Protein AF-A0A1G1DUZ0-F1 (afdb_monomer)

Foldseek 3Di:
DPPVVVVPPPDPDPVVVVVVVVVCVVPVPDDDDDDDPVNVCVLVVLDQDPLLLLLVQLCVLLVQDLDDPDPLSLLLSFLSVLVLVVLVSDSPFDWDQDLLGTGGPVSSVSSVSSSVCCVPPVDPSVVDHDDPVSSVLSNLVSVLQPDPDSNSSSVLSSLLSRLVCCVPVVVCVVPDLVVSVVVQVVSVDDDDSVSSVVSNVSCVVSVD

pLDDT: mean 80.6, std 21.72, range [32.84, 98.44]

Radius of gyration: 22.15 Å; Cα contacts (8 Å, |Δi|>4): 197; chains: 1; bounding box: 46×39×70 Å

Solvent-accessible surface area (backbone atoms only — not comparable to full-atom values): 12188 Å² total; per-residue (Å²): 128,82,70,66,65,64,68,58,75,78,59,92,45,77,65,58,58,53,51,52,51,51,55,54,69,75,50,79,83,63,79,97,65,92,72,55,68,68,58,54,45,56,68,69,62,70,65,74,48,74,58,47,40,52,50,54,53,49,33,56,60,44,67,47,70,83,47,66,91,44,69,41,37,44,45,29,52,41,19,48,54,50,47,42,36,75,74,68,47,82,68,86,73,66,72,44,82,50,87,76,25,54,37,35,72,67,55,51,52,44,49,51,54,50,42,75,37,51,86,80,56,73,62,67,60,75,80,58,76,79,55,70,69,56,48,52,53,34,42,55,56,31,68,71,54,84,60,86,48,57,61,56,40,16,52,51,32,34,51,44,31,35,54,51,46,37,29,74,76,64,74,40,66,90,50,54,54,64,56,52,33,51,58,40,41,78,57,76,43,92,68,52,52,70,57,49,43,54,38,53,54,51,32,48,75,72,78,85

Structure (mmCIF, N/CA/C/O backbone):
data_AF-A0A1G1DUZ0-F1
#
_entry.id   AF-A0A1G1DUZ0-F1
#
loop_
_atom_site.group_PDB
_atom_site.id
_atom_site.type_symbol
_atom_site.label_atom_id
_atom_site.label_alt_id
_atom_site.label_comp_id
_atom_site.label_asym_id
_atom_site.label_entity_id
_atom_site.label_seq_id
_atom_site.pdbx_PDB_ins_code
_atom_site.Cartn_x
_atom_site.Cartn_y
_atom_site.Cartn_z
_atom_site.occupancy
_atom_site.B_iso_or_equiv
_atom_site.auth_seq_id
_atom_site.auth_comp_id
_atom_site.auth_asym_id
_atom_site.auth_atom_id
_atom_site.pdbx_PDB_model_num
ATOM 1 N N . MET A 1 1 ? 19.292 -15.074 -50.632 1.00 38.22 1 MET A N 1
ATOM 2 C CA . MET A 1 1 ? 18.825 -13.747 -50.158 1.00 38.22 1 MET A CA 1
ATOM 3 C C . MET A 1 1 ? 17.318 -13.496 -50.331 1.00 38.22 1 MET A C 1
ATOM 5 O O . MET A 1 1 ? 16.827 -12.497 -49.828 1.00 38.22 1 MET A O 1
ATOM 9 N N . THR A 1 2 ? 16.551 -14.389 -50.963 1.00 35.66 2 THR A N 1
ATOM 10 C CA . THR A 1 2 ? 15.168 -14.106 -51.404 1.00 35.66 2 THR A CA 1
ATOM 11 C C . THR A 1 2 ? 14.066 -14.449 -50.384 1.00 35.66 2 THR A C 1
ATOM 13 O O . THR A 1 2 ? 12.920 -14.047 -50.560 1.00 35.66 2 THR A O 1
ATOM 16 N N . THR A 1 3 ? 14.393 -15.151 -49.293 1.00 40.50 3 THR A N 1
ATOM 17 C CA . THR A 1 3 ? 13.406 -15.618 -48.294 1.00 40.50 3 THR A CA 1
ATOM 18 C C . THR A 1 3 ? 13.229 -14.652 -47.113 1.00 40.50 3 THR A C 1
ATOM 20 O O . THR A 1 3 ? 12.141 -14.555 -46.552 1.00 40.50 3 THR A O 1
ATOM 23 N N . LEU A 1 4 ? 14.262 -13.870 -46.771 1.00 35.56 4 LEU A N 1
ATOM 24 C CA . LEU A 1 4 ? 14.241 -12.929 -45.638 1.00 35.56 4 LEU A CA 1
ATOM 25 C C . LEU A 1 4 ? 13.314 -11.729 -45.887 1.00 35.56 4 LEU A C 1
ATOM 27 O O . LEU A 1 4 ? 12.633 -11.269 -44.976 1.00 35.56 4 LEU A O 1
ATOM 31 N N . THR A 1 5 ? 13.203 -11.262 -47.132 1.00 37.09 5 THR A N 1
ATOM 32 C CA . THR A 1 5 ? 12.407 -10.077 -47.491 1.00 37.09 5 THR A CA 1
ATOM 33 C C . THR A 1 5 ? 10.896 -10.286 -47.348 1.00 37.09 5 THR A C 1
ATOM 35 O O . THR A 1 5 ? 10.162 -9.308 -47.220 1.00 37.09 5 THR A O 1
ATOM 38 N N . LYS A 1 6 ? 10.406 -11.537 -47.336 1.00 40.94 6 LYS A N 1
ATOM 39 C CA . LYS A 1 6 ? 8.974 -11.836 -47.136 1.00 40.94 6 LYS A CA 1
ATOM 40 C C . LYS A 1 6 ? 8.539 -11.739 -45.669 1.00 40.94 6 LYS A C 1
ATOM 42 O O . LYS A 1 6 ? 7.408 -11.337 -45.427 1.00 40.94 6 LYS A O 1
ATOM 47 N N . ILE A 1 7 ? 9.425 -12.012 -44.708 1.00 43.56 7 ILE A N 1
ATOM 48 C CA . ILE A 1 7 ? 9.111 -11.933 -43.266 1.00 43.56 7 ILE A CA 1
ATOM 49 C C . ILE A 1 7 ? 8.919 -10.469 -42.824 1.00 43.56 7 ILE A C 1
ATOM 51 O O . ILE A 1 7 ? 8.061 -10.167 -42.001 1.00 43.56 7 ILE A O 1
ATOM 55 N N . PHE A 1 8 ? 9.648 -9.530 -43.436 1.00 41.22 8 PHE A N 1
ATOM 56 C CA . PHE A 1 8 ? 9.594 -8.108 -43.073 1.00 41.22 8 PHE A CA 1
ATOM 57 C C . PHE A 1 8 ? 8.403 -7.329 -43.648 1.00 41.22 8 PHE A C 1
ATOM 59 O O . PHE A 1 8 ? 8.131 -6.223 -43.183 1.00 41.22 8 PHE A O 1
ATOM 66 N N . ARG A 1 9 ? 7.665 -7.873 -44.626 1.00 40.47 9 ARG A N 1
ATOM 67 C CA . ARG A 1 9 ? 6.547 -7.152 -45.270 1.00 40.47 9 ARG A CA 1
ATOM 68 C C . ARG A 1 9 ? 5.291 -7.020 -44.398 1.00 40.47 9 ARG A C 1
ATOM 70 O O . ARG A 1 9 ? 4.436 -6.212 -44.733 1.00 40.47 9 ARG A O 1
ATOM 77 N N . GLY A 1 10 ? 5.193 -7.755 -43.286 1.00 41.09 10 GLY A N 1
ATOM 78 C CA . GLY A 1 10 ? 4.064 -7.671 -42.346 1.00 41.09 10 GLY A CA 1
ATOM 79 C C . GLY A 1 10 ? 4.315 -6.823 -41.092 1.00 41.09 10 GLY A C 1
ATOM 80 O O . GLY A 1 10 ? 3.425 -6.693 -40.258 1.00 41.09 10 GLY A O 1
ATOM 81 N N . CYS A 1 11 ? 5.518 -6.266 -40.912 1.00 42.91 11 CYS A N 1
ATOM 82 C CA . CYS A 1 11 ? 5.893 -5.588 -39.671 1.00 42.91 11 CYS A CA 1
ATOM 83 C C . CYS A 1 11 ? 5.842 -4.058 -39.835 1.00 42.91 11 CYS A C 1
ATOM 85 O O . CYS A 1 11 ? 6.771 -3.443 -40.353 1.00 42.91 11 CYS A O 1
ATOM 87 N N . HIS A 1 12 ? 4.755 -3.428 -39.378 1.00 42.69 12 HIS A N 1
ATOM 88 C CA . HIS A 1 12 ? 4.507 -1.985 -39.545 1.00 42.69 12 HIS A CA 1
ATOM 89 C C . HIS A 1 12 ? 5.378 -1.059 -38.667 1.00 42.69 12 HIS A C 1
ATOM 91 O O . HIS A 1 12 ? 5.301 0.163 -38.789 1.00 42.69 12 HIS A O 1
ATOM 97 N N . SER A 1 13 ? 6.240 -1.602 -37.801 1.00 48.16 13 SER A N 1
ATOM 98 C CA . SER A 1 13 ? 7.113 -0.809 -36.929 1.00 48.16 13 SER A CA 1
ATOM 99 C C . SER A 1 13 ? 8.551 -0.781 -37.447 1.00 48.16 13 SER A C 1
ATOM 101 O O . SER A 1 13 ? 9.284 -1.769 -37.373 1.00 48.16 13 SER A O 1
ATOM 103 N N . LYS A 1 14 ? 9.009 0.403 -37.876 1.00 44.19 14 LYS A N 1
ATOM 104 C CA . LYS A 1 14 ? 10.414 0.668 -38.257 1.00 44.19 14 LYS A CA 1
ATOM 105 C C . LYS A 1 14 ? 11.416 0.311 -37.142 1.00 44.19 14 LYS A C 1
ATOM 107 O O . LYS A 1 14 ? 12.589 0.067 -37.420 1.00 44.19 14 LYS A O 1
ATOM 112 N N . LYS A 1 15 ? 10.960 0.252 -35.883 1.00 46.62 15 LYS A N 1
ATOM 113 C CA . LYS A 1 15 ? 11.768 -0.105 -34.707 1.00 46.62 15 LYS A CA 1
ATOM 114 C C . LYS A 1 15 ? 12.028 -1.617 -34.622 1.00 46.62 15 LYS A C 1
ATOM 116 O O . LYS A 1 15 ? 13.154 -2.015 -34.336 1.00 46.62 15 LYS A O 1
ATOM 121 N N . LEU A 1 16 ? 11.030 -2.439 -34.963 1.00 46.25 16 LEU A N 1
ATOM 122 C CA . LEU A 1 16 ? 11.144 -3.905 -35.023 1.00 46.25 16 LEU A CA 1
ATOM 123 C C . LEU A 1 16 ? 12.067 -4.353 -36.165 1.00 46.25 16 LEU A C 1
ATOM 125 O O . LEU A 1 16 ? 12.891 -5.242 -35.975 1.00 46.25 16 LEU A O 1
ATOM 129 N N . ALA A 1 17 ? 12.020 -3.668 -37.313 1.00 48.88 17 ALA A N 1
ATOM 130 C CA . ALA A 1 17 ? 12.930 -3.942 -38.426 1.00 48.88 17 ALA A CA 1
ATOM 131 C C . ALA A 1 17 ? 14.408 -3.677 -38.069 1.00 48.88 17 ALA A C 1
ATOM 133 O O . ALA A 1 17 ? 15.293 -4.437 -38.461 1.00 48.88 17 ALA A O 1
ATOM 134 N N . LYS A 1 18 ? 14.676 -2.622 -37.286 1.00 49.34 18 LYS A N 1
ATOM 135 C CA . LYS A 1 18 ? 16.029 -2.264 -36.831 1.00 49.34 18 LYS A CA 1
ATOM 136 C C . LYS A 1 18 ? 16.564 -3.245 -35.778 1.00 49.34 18 LYS A C 1
ATOM 138 O O . LYS A 1 18 ? 17.725 -3.627 -35.857 1.00 49.34 18 LYS A O 1
ATOM 143 N N . LEU A 1 19 ? 15.719 -3.688 -34.843 1.00 45.75 19 LEU A N 1
ATOM 144 C CA . LEU A 1 19 ? 16.070 -4.677 -33.813 1.00 45.75 19 LEU A CA 1
ATOM 145 C C . LEU A 1 19 ? 16.296 -6.077 -34.390 1.00 45.75 19 LEU A C 1
ATOM 147 O O . LEU A 1 19 ? 17.262 -6.733 -34.015 1.00 45.75 19 LEU A O 1
ATOM 151 N N . ALA A 1 20 ? 15.469 -6.505 -35.346 1.00 50.97 20 ALA A N 1
ATOM 152 C CA . ALA A 1 20 ? 15.657 -7.777 -36.037 1.00 50.97 20 ALA A CA 1
ATOM 153 C C . ALA A 1 20 ? 16.966 -7.802 -36.840 1.00 50.97 20 ALA A C 1
ATOM 155 O O . ALA A 1 20 ? 17.654 -8.816 -36.845 1.00 50.97 20 ALA A O 1
ATOM 156 N N . LYS A 1 21 ? 17.345 -6.677 -37.466 1.00 51.72 21 LYS A N 1
ATOM 157 C CA . LYS A 1 21 ? 18.627 -6.546 -38.173 1.00 51.72 21 LYS A CA 1
ATOM 158 C C . LYS A 1 21 ? 19.819 -6.642 -37.214 1.00 51.72 21 LYS A C 1
ATOM 160 O O . LYS A 1 21 ? 20.747 -7.384 -37.491 1.00 51.72 21 LYS A O 1
ATOM 165 N N . ILE A 1 22 ? 19.741 -5.980 -36.055 1.00 52.34 22 ILE A N 1
ATOM 166 C CA . ILE A 1 22 ? 20.773 -6.068 -35.010 1.00 52.34 22 ILE A CA 1
ATOM 167 C C . ILE A 1 22 ? 20.885 -7.506 -34.478 1.00 52.34 22 ILE A C 1
ATOM 169 O O . ILE A 1 22 ? 21.982 -8.035 -34.429 1.00 52.34 22 ILE A O 1
ATOM 173 N N . LEU A 1 23 ? 19.773 -8.175 -34.157 1.00 46.84 23 LEU A N 1
ATOM 174 C CA . LEU A 1 23 ? 19.769 -9.568 -33.677 1.00 46.84 23 LEU A CA 1
ATOM 175 C C . LEU A 1 23 ? 20.325 -10.570 -34.705 1.00 46.84 23 LEU A C 1
ATOM 177 O O . LEU A 1 23 ? 21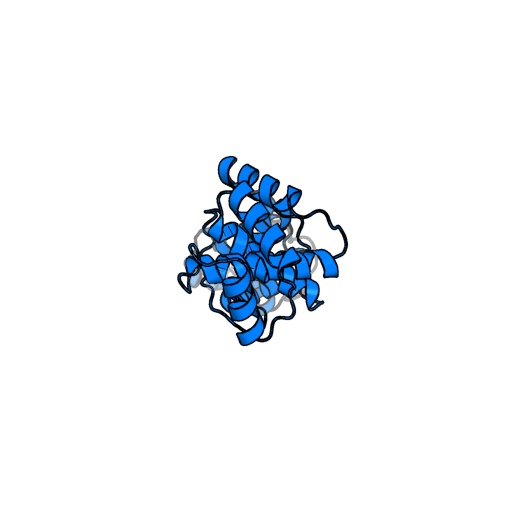.010 -11.515 -34.319 1.00 46.84 23 LEU A O 1
ATOM 181 N N . LEU A 1 24 ? 20.059 -10.357 -35.997 1.00 54.19 24 LEU A N 1
ATOM 182 C CA . LEU A 1 24 ? 20.635 -11.150 -37.090 1.00 54.19 24 LEU A CA 1
ATOM 183 C C . LEU A 1 24 ? 22.144 -10.913 -37.246 1.00 54.19 24 LEU A C 1
ATOM 185 O O . LEU A 1 24 ? 22.876 -11.872 -37.489 1.00 54.19 24 LEU A O 1
ATOM 189 N N . ASP A 1 25 ? 22.608 -9.676 -37.056 1.00 47.09 25 ASP A N 1
ATOM 190 C CA . ASP A 1 25 ? 24.025 -9.315 -37.173 1.00 47.09 25 ASP A CA 1
ATOM 191 C C . ASP A 1 25 ? 24.857 -9.811 -35.968 1.00 47.09 25 ASP A C 1
ATOM 193 O O . ASP A 1 25 ? 26.009 -10.209 -36.146 1.00 47.09 25 ASP A O 1
ATOM 197 N N . THR A 1 26 ? 24.291 -9.882 -34.751 1.00 47.22 26 THR A N 1
ATOM 198 C CA . THR A 1 26 ? 25.020 -10.364 -33.555 1.00 47.22 26 THR A CA 1
ATOM 199 C C . THR A 1 26 ? 25.083 -11.894 -33.432 1.00 47.22 26 THR A C 1
ATOM 201 O O . THR A 1 26 ? 25.981 -12.409 -32.766 1.00 47.22 26 THR A O 1
ATOM 204 N N . HIS A 1 27 ? 24.165 -12.643 -34.059 1.00 43.06 27 HIS A N 1
ATOM 205 C CA . HIS A 1 27 ? 24.065 -14.107 -33.906 1.00 43.06 27 HIS A CA 1
ATOM 206 C C . HIS A 1 27 ? 24.567 -14.936 -35.100 1.00 43.06 27 HIS A C 1
ATOM 208 O O . HIS A 1 27 ? 24.472 -16.163 -35.070 1.00 43.06 27 HIS A O 1
ATOM 214 N N . PHE A 1 28 ? 25.191 -14.330 -36.11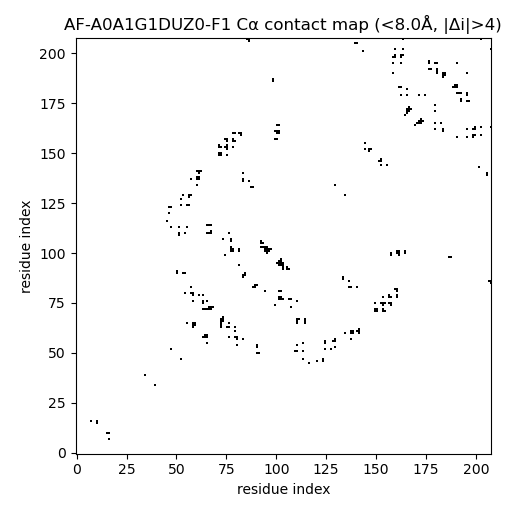5 1.00 40.50 28 PHE A N 1
ATOM 215 C CA . PHE A 1 28 ? 25.671 -15.047 -37.309 1.00 40.50 28 PHE A CA 1
ATOM 216 C C . PHE A 1 28 ? 26.904 -15.962 -37.088 1.00 40.50 28 PHE A C 1
ATOM 218 O O . PHE A 1 28 ? 27.612 -16.299 -38.035 1.00 40.50 28 PHE A O 1
ATOM 225 N N . LYS A 1 29 ? 27.195 -16.401 -35.854 1.00 40.25 29 LYS A N 1
ATOM 226 C CA . LYS A 1 29 ? 28.298 -17.343 -35.575 1.00 40.25 29 LYS A CA 1
ATOM 227 C C . LYS A 1 29 ? 27.942 -18.597 -34.779 1.00 40.25 29 LYS A C 1
ATOM 229 O O . LYS A 1 29 ? 28.848 -19.359 -34.458 1.00 40.25 29 LYS A O 1
ATOM 234 N N . LEU A 1 30 ? 26.665 -18.877 -34.521 1.00 33.16 30 LEU A N 1
ATOM 235 C CA . LEU A 1 30 ? 26.254 -20.166 -33.956 1.00 33.16 30 LEU A CA 1
ATOM 236 C C . LEU A 1 30 ? 25.216 -20.832 -34.864 1.00 33.16 30 LEU A C 1
ATOM 238 O O . LEU A 1 30 ? 24.196 -20.249 -35.208 1.00 33.16 30 LEU A O 1
ATOM 242 N N . SER A 1 31 ? 25.584 -22.037 -35.294 1.00 32.84 31 SER A N 1
ATOM 243 C CA . SER A 1 31 ? 24.876 -23.025 -36.113 1.00 32.84 31 SER A CA 1
ATOM 244 C C . SER A 1 31 ? 23.362 -22.848 -36.280 1.00 32.84 31 SER A C 1
ATOM 246 O O . SER A 1 31 ? 22.623 -22.753 -35.304 1.00 32.84 31 SER A O 1
ATOM 248 N N . LEU A 1 32 ? 22.929 -22.949 -37.542 1.00 34.16 32 LEU A N 1
ATOM 249 C CA . LEU A 1 32 ? 21.559 -23.141 -38.030 1.00 34.16 32 LEU A CA 1
ATOM 250 C C . LEU A 1 32 ? 20.739 -24.126 -37.171 1.00 34.16 32 LEU A C 1
ATOM 252 O O . LEU A 1 32 ? 20.660 -25.314 -37.473 1.00 34.16 32 LEU A O 1
ATOM 256 N N . GLN A 1 33 ? 20.063 -23.627 -36.143 1.00 37.31 33 GLN A N 1
ATOM 257 C CA . GLN A 1 33 ? 18.881 -24.273 -35.586 1.00 37.31 33 GLN A CA 1
ATOM 258 C C . GLN A 1 33 ? 17.706 -23.316 -35.753 1.00 37.31 33 GLN A C 1
ATOM 260 O O . GLN A 1 33 ? 17.746 -22.158 -35.343 1.00 37.31 33 GLN A O 1
ATOM 265 N N . TYR A 1 34 ? 16.677 -23.798 -36.443 1.00 42.69 34 TYR A N 1
ATOM 266 C CA . TYR A 1 34 ? 15.421 -23.095 -36.657 1.00 42.69 34 TYR A CA 1
ATOM 267 C C . TYR A 1 34 ? 14.791 -22.756 -35.300 1.00 42.69 34 TYR A C 1
ATOM 269 O O . TYR A 1 34 ? 14.322 -23.643 -34.590 1.00 42.69 34 TYR A O 1
ATOM 277 N N . VAL A 1 35 ? 14.788 -21.473 -34.935 1.00 44.66 35 VAL A N 1
ATOM 278 C CA . VAL A 1 35 ? 14.060 -20.983 -33.760 1.00 44.66 35 VAL A CA 1
ATOM 279 C C . VAL A 1 35 ? 12.622 -20.679 -34.202 1.00 44.66 35 VAL A C 1
ATOM 281 O O . VAL A 1 35 ? 12.437 -19.868 -35.116 1.00 44.66 35 VAL A O 1
ATOM 284 N N . PRO A 1 36 ? 11.590 -21.312 -33.612 1.00 41.38 36 PRO A N 1
ATOM 285 C CA . PRO A 1 36 ? 10.204 -21.110 -34.024 1.00 41.38 36 PRO A CA 1
ATOM 286 C C . PRO A 1 36 ? 9.792 -19.634 -33.957 1.00 41.38 36 PRO A C 1
ATOM 288 O O . PRO A 1 36 ? 10.094 -18.933 -32.992 1.00 41.38 36 PRO A O 1
ATOM 291 N N . SER A 1 37 ? 9.024 -19.168 -34.948 1.00 44.28 37 SER A N 1
ATOM 292 C CA . SER A 1 37 ? 8.546 -17.775 -35.023 1.00 44.28 37 SER A CA 1
ATOM 293 C C . SER A 1 37 ? 7.801 -17.313 -33.764 1.00 44.28 37 SER A C 1
ATOM 295 O O . SER A 1 37 ? 7.910 -16.142 -33.416 1.00 44.28 37 SER A O 1
ATOM 297 N N . LYS A 1 38 ? 7.100 -18.207 -33.051 1.00 44.66 38 LYS A N 1
ATOM 298 C CA . LYS A 1 38 ? 6.446 -17.893 -31.767 1.00 44.66 38 LYS A CA 1
ATOM 299 C C . LYS A 1 38 ? 7.438 -17.567 -30.648 1.00 44.66 38 LYS A C 1
ATOM 301 O O . LYS A 1 38 ? 7.128 -16.732 -29.815 1.00 44.66 38 LYS A O 1
ATOM 306 N N . THR A 1 39 ? 8.614 -18.188 -30.643 1.00 43.38 39 THR A N 1
ATOM 307 C CA . THR A 1 39 ? 9.668 -17.953 -29.645 1.00 43.38 39 THR A CA 1
ATOM 308 C C . THR A 1 39 ? 10.377 -16.624 -29.901 1.00 43.38 39 THR A C 1
ATOM 310 O O . THR A 1 39 ? 10.674 -15.892 -28.967 1.00 43.38 39 THR A O 1
ATOM 313 N N . ILE A 1 40 ? 10.588 -16.264 -31.171 1.00 43.19 40 ILE A N 1
ATOM 314 C CA . ILE A 1 40 ? 11.124 -14.945 -31.545 1.00 43.19 40 ILE A CA 1
ATOM 315 C C . ILE A 1 40 ? 10.081 -13.849 -31.286 1.00 43.19 40 ILE A C 1
ATOM 317 O O . ILE A 1 40 ? 10.432 -12.795 -30.769 1.00 43.19 40 ILE A O 1
ATOM 321 N N . LEU A 1 41 ? 8.800 -14.098 -31.584 1.00 41.22 41 LEU A N 1
ATOM 322 C CA . LEU A 1 41 ? 7.712 -13.174 -31.254 1.00 41.22 41 LEU A CA 1
ATOM 323 C C . LEU A 1 41 ? 7.567 -13.000 -29.741 1.00 41.22 41 LEU A C 1
ATOM 325 O O . LEU A 1 41 ? 7.558 -11.862 -29.303 1.00 41.22 41 LEU A O 1
ATOM 329 N N . SER A 1 42 ? 7.598 -14.066 -28.931 1.00 44.62 42 SER A N 1
ATOM 330 C CA . SER A 1 42 ? 7.546 -13.932 -27.466 1.00 44.62 42 SER A CA 1
ATOM 331 C C . SER A 1 42 ? 8.764 -13.197 -26.898 1.00 44.62 42 SER A C 1
ATOM 333 O O . SER A 1 42 ? 8.638 -12.466 -25.920 1.00 44.62 42 SER A O 1
ATOM 335 N N . PHE A 1 43 ? 9.936 -13.358 -27.520 1.00 44.59 43 PHE A N 1
ATOM 336 C CA . PHE A 1 43 ? 11.158 -12.636 -27.159 1.00 44.59 43 PHE A CA 1
ATOM 337 C C . PHE A 1 43 ? 11.123 -11.160 -27.599 1.00 44.59 43 PHE A C 1
ATOM 339 O O . PHE A 1 43 ? 11.670 -10.296 -26.919 1.00 44.59 43 PHE A O 1
ATOM 346 N N . CYS A 1 44 ? 10.448 -10.844 -28.709 1.00 41.91 44 CYS A N 1
ATOM 347 C CA . CYS A 1 44 ? 10.236 -9.474 -29.186 1.00 41.91 44 CYS A CA 1
ATOM 348 C C . CYS A 1 44 ? 9.015 -8.771 -28.552 1.00 41.91 44 CYS A C 1
ATOM 350 O O . CYS A 1 44 ? 8.952 -7.543 -28.596 1.00 41.91 44 CYS A O 1
ATOM 352 N N . GLU A 1 45 ? 8.059 -9.510 -27.979 1.00 48.16 45 GLU A N 1
ATOM 353 C CA . GLU A 1 45 ? 6.798 -8.991 -27.421 1.00 48.16 45 GLU A CA 1
ATOM 354 C C . GLU A 1 45 ? 6.876 -8.617 -25.938 1.00 48.16 45 GLU A C 1
ATOM 356 O O . GLU A 1 45 ? 6.033 -7.860 -25.464 1.00 48.16 45 GLU A O 1
ATOM 361 N N . LYS A 1 46 ? 7.887 -9.071 -25.193 1.00 59.97 46 LYS A N 1
ATOM 362 C CA . LYS A 1 46 ? 7.969 -8.837 -23.740 1.00 59.97 46 LYS A CA 1
ATOM 363 C C . LYS A 1 46 ? 8.674 -7.526 -23.360 1.00 59.97 46 LYS A C 1
ATOM 365 O O . LYS A 1 46 ? 9.352 -7.439 -22.344 1.00 59.97 46 LYS A O 1
ATOM 370 N N . ILE A 1 47 ? 8.523 -6.486 -24.175 1.00 65.44 47 ILE A N 1
ATOM 371 C CA . ILE A 1 47 ? 8.952 -5.131 -23.802 1.00 65.44 47 ILE A CA 1
ATOM 372 C C . ILE A 1 47 ? 7.956 -4.609 -22.768 1.00 65.44 47 ILE A C 1
ATOM 374 O O . ILE A 1 47 ? 6.757 -4.531 -23.046 1.00 65.44 47 ILE A O 1
ATOM 378 N N . MET A 1 48 ? 8.443 -4.247 -21.580 1.00 74.44 48 MET A N 1
ATOM 379 C CA . MET A 1 48 ? 7.577 -3.711 -20.531 1.00 74.44 48 MET A CA 1
ATOM 380 C C . MET A 1 48 ? 6.920 -2.423 -21.028 1.00 74.44 48 MET A C 1
A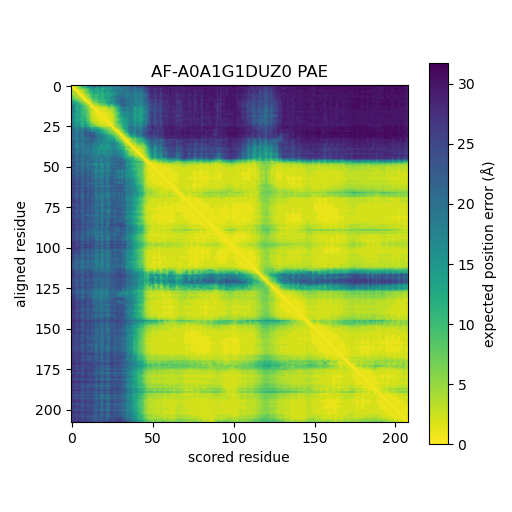TOM 382 O O . MET A 1 48 ? 7.586 -1.502 -21.512 1.00 74.44 48 MET A O 1
ATOM 386 N N . ASN A 1 49 ? 5.601 -2.322 -20.885 1.00 84.94 49 ASN A N 1
ATOM 387 C CA . ASN A 1 49 ? 4.921 -1.075 -21.213 1.00 84.94 49 ASN A CA 1
ATOM 388 C C . ASN A 1 49 ? 5.284 0.025 -20.183 1.00 84.94 49 ASN A C 1
ATOM 390 O O . ASN A 1 49 ? 5.804 -0.248 -19.100 1.00 84.94 49 ASN A O 1
ATOM 394 N N . LYS A 1 50 ? 4.999 1.298 -20.491 1.00 85.31 50 LYS A N 1
ATOM 395 C CA . LYS A 1 50 ? 5.355 2.425 -19.600 1.00 85.31 50 LYS A CA 1
ATOM 396 C C . LYS A 1 50 ? 4.761 2.298 -18.191 1.00 85.31 50 LYS A C 1
ATOM 398 O O . LYS A 1 50 ? 5.417 2.679 -17.225 1.00 85.31 50 LYS A O 1
ATOM 403 N N . GLN A 1 51 ? 3.547 1.763 -18.070 1.00 90.31 51 GLN A N 1
ATOM 404 C CA . GLN A 1 51 ? 2.874 1.557 -16.787 1.00 90.31 51 GLN A CA 1
ATOM 405 C C . GLN A 1 51 ? 3.567 0.460 -15.962 1.00 90.31 51 GLN A C 1
ATOM 407 O O . GLN A 1 51 ? 3.761 0.621 -14.757 1.00 90.31 51 GLN A O 1
ATOM 412 N N . GLN A 1 52 ? 4.029 -0.605 -16.615 1.00 89.94 52 GLN A N 1
ATOM 413 C CA . GLN A 1 52 ? 4.818 -1.679 -16.009 1.00 89.94 52 GLN A CA 1
ATOM 414 C C . GLN A 1 52 ? 6.216 -1.202 -15.585 1.00 89.94 52 GLN A C 1
ATOM 416 O O . GLN A 1 52 ? 6.681 -1.552 -14.499 1.00 89.94 52 GLN A O 1
ATOM 421 N N . ILE A 1 53 ? 6.870 -0.349 -16.382 1.00 88.94 53 ILE A N 1
ATOM 422 C CA . ILE A 1 53 ? 8.137 0.305 -16.004 1.00 88.94 53 ILE A CA 1
ATOM 423 C C . ILE A 1 53 ? 7.935 1.191 -14.771 1.00 88.94 53 ILE A C 1
ATOM 425 O O . ILE A 1 53 ? 8.687 1.084 -13.802 1.00 88.94 53 ILE A O 1
ATOM 429 N N . ALA A 1 54 ? 6.892 2.023 -14.762 1.00 91.94 54 ALA A N 1
ATOM 430 C CA . ALA A 1 54 ? 6.582 2.880 -13.622 1.00 91.94 54 ALA A CA 1
ATOM 431 C C . ALA A 1 54 ? 6.247 2.067 -12.358 1.00 91.94 54 ALA A C 1
ATOM 433 O O . ALA A 1 54 ? 6.717 2.402 -11.268 1.00 91.94 54 ALA A O 1
ATOM 434 N N . LEU A 1 55 ? 5.508 0.958 -12.500 1.00 94.38 55 LEU A N 1
ATOM 435 C CA . LEU A 1 55 ? 5.281 -0.010 -11.425 1.00 94.38 55 LEU A CA 1
ATOM 436 C C . LEU A 1 55 ? 6.610 -0.547 -10.878 1.00 94.38 55 LEU A C 1
ATOM 438 O O . LEU A 1 55 ? 6.834 -0.500 -9.668 1.00 94.38 55 LEU A O 1
ATOM 442 N N . TYR A 1 56 ? 7.499 -1.018 -11.754 1.00 92.06 56 TYR A N 1
ATOM 443 C CA . TYR A 1 56 ? 8.801 -1.558 -11.364 1.00 92.06 56 TYR A CA 1
ATOM 444 C C . TYR A 1 56 ? 9.624 -0.546 -10.556 1.00 92.06 56 TYR A C 1
ATOM 446 O O . TYR A 1 56 ? 10.096 -0.871 -9.463 1.00 92.06 56 TYR A O 1
ATOM 454 N N . LEU A 1 57 ? 9.759 0.680 -11.071 1.00 91.81 57 LEU A N 1
ATOM 455 C CA . LEU A 1 57 ? 10.527 1.746 -10.424 1.00 91.81 57 LEU A CA 1
ATOM 456 C C . LEU A 1 57 ? 9.909 2.158 -9.085 1.00 91.81 57 LEU A C 1
ATOM 458 O O . LEU A 1 57 ? 10.627 2.370 -8.111 1.00 91.81 57 LEU A O 1
ATOM 462 N N . THR A 1 58 ? 8.577 2.207 -9.006 1.00 95.31 58 THR A N 1
ATOM 463 C CA . THR A 1 58 ? 7.873 2.549 -7.764 1.00 95.31 58 THR A CA 1
ATOM 464 C C . THR A 1 58 ? 8.086 1.483 -6.691 1.00 95.31 58 THR A C 1
ATOM 466 O O . THR A 1 58 ? 8.375 1.815 -5.542 1.00 95.31 58 THR A O 1
ATOM 469 N N . LEU A 1 59 ? 7.989 0.197 -7.045 1.00 94.00 59 LEU A N 1
ATOM 470 C CA . LEU A 1 59 ? 8.256 -0.898 -6.106 1.00 94.00 59 LEU A CA 1
ATOM 471 C C . LEU A 1 59 ? 9.703 -0.871 -5.604 1.00 94.00 59 LEU A C 1
ATOM 473 O O . LEU A 1 59 ? 9.943 -1.111 -4.420 1.00 94.00 59 LEU A O 1
ATOM 477 N N . ASP A 1 60 ? 10.652 -0.554 -6.487 1.00 91.56 60 ASP A N 1
ATOM 478 C CA . ASP A 1 60 ? 12.065 -0.412 -6.135 1.00 91.56 60 ASP A CA 1
ATOM 479 C C . ASP A 1 60 ? 12.303 0.742 -5.151 1.00 91.56 60 ASP A C 1
ATOM 481 O O . ASP A 1 60 ? 12.860 0.534 -4.069 1.00 91.56 60 ASP A O 1
ATOM 485 N N . ALA A 1 61 ? 11.771 1.925 -5.462 1.00 93.38 61 ALA A N 1
ATOM 486 C CA . ALA A 1 61 ? 11.863 3.103 -4.605 1.00 93.38 61 ALA A CA 1
ATOM 487 C C . ALA A 1 61 ? 11.203 2.886 -3.231 1.00 93.38 61 ALA A C 1
ATOM 489 O O . ALA A 1 61 ? 11.752 3.319 -2.219 1.00 93.38 61 ALA A O 1
ATOM 490 N N . LEU A 1 62 ? 10.088 2.147 -3.166 1.00 93.62 62 LEU A N 1
ATOM 491 C CA . LEU A 1 62 ? 9.435 1.755 -1.908 1.00 93.62 62 LEU A CA 1
ATOM 492 C C . LEU A 1 62 ? 10.179 0.656 -1.137 1.00 93.62 62 LEU A C 1
ATOM 494 O O . LEU A 1 62 ? 9.871 0.413 0.028 1.00 93.62 62 LEU A O 1
ATOM 498 N N . GLY A 1 63 ? 11.150 -0.022 -1.754 1.00 91.62 63 GLY A N 1
ATOM 499 C CA . GLY A 1 63 ? 11.801 -1.195 -1.167 1.00 91.62 63 GLY A CA 1
ATOM 500 C C . GLY A 1 63 ? 10.866 -2.402 -1.019 1.00 91.62 63 GLY A C 1
ATOM 501 O O . GLY A 1 63 ? 11.134 -3.293 -0.212 1.00 91.62 63 GLY A O 1
ATOM 502 N N . ILE A 1 64 ? 9.767 -2.447 -1.777 1.00 92.06 64 ILE A N 1
ATOM 503 C CA . ILE A 1 64 ? 8.849 -3.587 -1.788 1.00 92.06 64 ILE A CA 1
ATOM 504 C C . ILE A 1 64 ? 9.436 -4.667 -2.691 1.00 92.06 64 ILE A C 1
ATOM 506 O O . ILE A 1 64 ? 9.856 -4.415 -3.823 1.00 92.06 64 ILE A O 1
ATOM 510 N N . ARG A 1 65 ? 9.454 -5.907 -2.196 1.00 89.00 65 ARG A N 1
ATOM 511 C CA . ARG A 1 65 ? 9.981 -7.031 -2.968 1.00 89.00 65 ARG A CA 1
ATOM 512 C C . ARG A 1 65 ? 9.133 -7.245 -4.222 1.00 89.00 65 ARG A C 1
ATOM 514 O O . ARG A 1 65 ? 7.934 -7.501 -4.132 1.00 89.00 65 ARG A O 1
ATOM 521 N N . LYS A 1 66 ? 9.781 -7.214 -5.386 1.00 88.69 66 LYS A N 1
ATOM 522 C CA . LYS A 1 66 ? 9.186 -7.501 -6.698 1.00 88.69 66 LYS A CA 1
ATOM 523 C C . LYS A 1 66 ? 9.004 -9.011 -6.878 1.00 88.69 66 LYS A C 1
ATOM 525 O O . LYS A 1 66 ? 9.706 -9.646 -7.651 1.00 88.69 66 LYS A O 1
ATOM 530 N N . GLN A 1 67 ? 8.116 -9.606 -6.086 1.00 86.88 67 GLN A N 1
ATOM 531 C CA . GLN A 1 67 ? 7.779 -11.026 -6.169 1.00 86.88 67 GLN A CA 1
ATOM 532 C C . GLN A 1 67 ? 6.317 -11.260 -5.785 1.00 86.88 67 GLN A C 1
ATOM 534 O O . GLN A 1 67 ? 5.820 -10.704 -4.812 1.00 86.88 67 GLN A O 1
ATOM 539 N N . VAL A 1 68 ? 5.642 -12.162 -6.492 1.00 90.44 68 VAL A N 1
ATOM 540 C CA . VAL A 1 68 ? 4.211 -12.466 -6.283 1.00 90.44 68 VAL A CA 1
ATOM 541 C C . VAL A 1 68 ? 3.958 -13.840 -5.648 1.00 90.44 68 VAL A C 1
ATOM 543 O O . VAL A 1 68 ? 2.817 -14.192 -5.348 1.00 90.44 68 VAL A O 1
ATOM 546 N N . LYS A 1 69 ? 5.027 -14.600 -5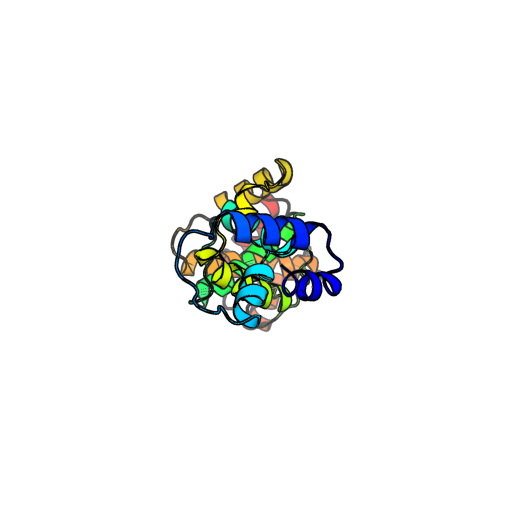.358 1.00 88.94 69 LYS A N 1
ATOM 547 C CA . LYS A 1 69 ? 4.958 -15.981 -4.837 1.00 88.94 69 LYS A CA 1
ATOM 548 C C . LYS A 1 69 ? 4.183 -16.109 -3.519 1.00 88.94 69 LYS A C 1
ATOM 550 O O . LYS A 1 69 ? 3.450 -17.071 -3.328 1.00 88.94 69 LYS A O 1
ATOM 555 N N . THR A 1 70 ? 4.315 -15.143 -2.609 1.00 93.12 70 THR A N 1
ATOM 556 C CA . THR A 1 70 ? 3.685 -15.210 -1.280 1.00 93.12 70 THR A CA 1
ATOM 557 C C . THR A 1 70 ? 2.551 -14.199 -1.149 1.00 93.12 70 THR A C 1
ATOM 559 O O . THR A 1 70 ? 2.596 -13.109 -1.722 1.00 93.12 70 THR A O 1
ATOM 562 N N . PHE A 1 71 ? 1.539 -14.548 -0.352 1.00 95.19 71 PHE A N 1
ATOM 563 C CA . PHE A 1 71 ? 0.414 -13.656 -0.075 1.00 95.19 71 PHE A CA 1
ATOM 564 C C . PHE A 1 71 ? 0.845 -12.298 0.521 1.00 95.19 71 PHE A C 1
ATOM 566 O O . PHE A 1 71 ? 0.410 -11.282 -0.021 1.00 95.19 71 PHE A O 1
ATOM 573 N N . PRO A 1 72 ? 1.745 -12.224 1.530 1.00 96.06 72 PRO A N 1
ATOM 574 C CA . PRO A 1 72 ? 2.217 -10.940 2.053 1.00 96.06 72 PRO A CA 1
ATOM 575 C C . PRO A 1 72 ? 2.854 -10.040 0.992 1.00 96.06 72 PRO A C 1
ATOM 577 O O . PRO A 1 72 ? 2.620 -8.838 1.001 1.00 96.06 72 PRO A O 1
ATOM 580 N N . ASN A 1 73 ? 3.602 -10.599 0.03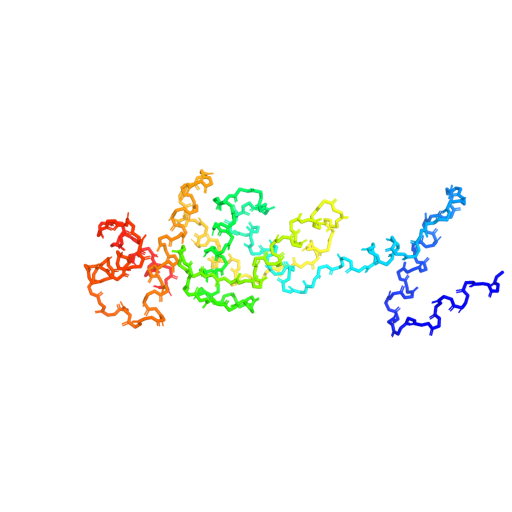6 1.00 94.44 73 ASN A N 1
ATOM 581 C CA . ASN A 1 73 ? 4.228 -9.780 -1.001 1.00 94.44 73 ASN A CA 1
ATOM 582 C C . ASN A 1 73 ? 3.197 -9.225 -1.990 1.00 94.44 73 ASN A C 1
ATOM 584 O O . ASN A 1 73 ? 3.241 -8.040 -2.316 1.00 94.44 73 ASN A O 1
ATOM 588 N N . ARG A 1 74 ? 2.213 -10.039 -2.401 1.00 96.19 74 ARG A N 1
ATOM 589 C CA . ARG A 1 74 ? 1.092 -9.558 -3.230 1.00 96.19 74 ARG A CA 1
ATOM 590 C C . ARG A 1 74 ? 0.293 -8.472 -2.515 1.00 96.19 74 ARG A C 1
ATOM 592 O O . ARG A 1 74 ? -0.089 -7.481 -3.134 1.00 96.19 74 ARG A O 1
ATOM 599 N N . LEU A 1 75 ? 0.068 -8.644 -1.212 1.00 97.38 75 LEU A N 1
ATOM 600 C CA . LEU A 1 75 ? -0.611 -7.656 -0.384 1.00 97.38 75 LEU A CA 1
ATOM 601 C C . LEU A 1 75 ? 0.203 -6.357 -0.299 1.00 97.38 75 LEU A C 1
ATOM 603 O O . LEU A 1 75 ? -0.342 -5.291 -0.569 1.00 97.38 75 LEU A O 1
ATOM 607 N N . ALA A 1 76 ? 1.507 -6.436 -0.022 1.00 97.25 76 ALA A N 1
ATOM 608 C CA . ALA A 1 76 ? 2.391 -5.273 0.019 1.00 97.25 76 ALA A CA 1
ATOM 609 C C . ALA A 1 76 ? 2.412 -4.508 -1.315 1.00 97.25 76 ALA A C 1
ATOM 611 O O . ALA A 1 76 ? 2.285 -3.287 -1.299 1.00 97.25 76 ALA A O 1
ATOM 612 N N . ILE A 1 77 ? 2.479 -5.200 -2.461 1.00 97.31 77 ILE A N 1
ATOM 613 C CA . ILE A 1 77 ? 2.387 -4.569 -3.790 1.00 97.31 77 ILE A CA 1
ATOM 614 C C . ILE A 1 77 ? 1.068 -3.796 -3.930 1.00 97.31 77 ILE A C 1
ATOM 616 O O . ILE A 1 77 ? 1.079 -2.609 -4.244 1.00 97.31 77 ILE A O 1
ATOM 620 N N . GLN A 1 78 ? -0.068 -4.438 -3.643 1.00 98.25 78 GLN A N 1
ATOM 621 C CA . GLN A 1 78 ? -1.389 -3.813 -3.783 1.00 98.25 78 GLN A CA 1
ATOM 622 C C . GLN A 1 78 ? -1.531 -2.549 -2.928 1.00 98.25 78 GLN A C 1
ATOM 624 O O . GLN A 1 78 ? -1.999 -1.516 -3.404 1.00 98.25 78 GLN A O 1
ATOM 629 N N . LYS A 1 79 ? -1.109 -2.620 -1.664 1.00 98.06 79 LYS A N 1
ATOM 630 C CA . LYS A 1 79 ? -1.269 -1.517 -0.710 1.00 98.06 79 LYS A CA 1
ATOM 631 C C . LYS A 1 79 ? -0.221 -0.423 -0.888 1.00 98.06 79 LYS A C 1
ATOM 633 O O . LYS A 1 79 ? -0.558 0.752 -0.784 1.00 98.06 79 LYS A O 1
ATOM 638 N N . GLY A 1 80 ? 1.017 -0.794 -1.202 1.00 97.75 80 GLY A N 1
ATOM 639 C CA . GLY A 1 80 ? 2.100 0.149 -1.466 1.00 97.75 80 GLY A CA 1
ATOM 640 C C . GLY A 1 80 ? 1.830 1.000 -2.702 1.00 97.75 80 GLY A C 1
ATOM 641 O O . GLY A 1 80 ? 1.955 2.219 -2.637 1.00 97.75 80 GLY A O 1
ATOM 642 N N . ILE A 1 81 ? 1.377 0.384 -3.797 1.00 98.12 81 ILE A N 1
ATOM 643 C CA . ILE A 1 81 ? 1.035 1.116 -5.025 1.00 98.12 81 ILE A CA 1
ATOM 644 C C . ILE A 1 81 ? -0.205 1.987 -4.835 1.00 98.12 81 ILE A C 1
ATOM 646 O O . ILE A 1 81 ? -0.219 3.121 -5.305 1.00 98.12 81 ILE A O 1
ATOM 650 N N . TYR A 1 82 ? -1.213 1.512 -4.098 1.00 98.44 82 TYR A N 1
ATOM 651 C CA . TYR A 1 82 ? -2.348 2.356 -3.720 1.00 98.44 82 TYR A CA 1
ATOM 652 C C . TYR A 1 82 ? -1.891 3.621 -2.979 1.00 98.44 82 TYR A C 1
ATOM 654 O O . TYR A 1 82 ? -2.227 4.727 -3.393 1.00 98.44 82 TYR A O 1
ATOM 662 N N . LEU A 1 83 ? -1.083 3.467 -1.923 1.00 98.12 83 LEU A N 1
ATOM 663 C CA . LEU A 1 83 ? -0.581 4.598 -1.141 1.00 98.12 83 LEU A CA 1
ATOM 664 C C . LEU A 1 83 ? 0.310 5.526 -1.971 1.00 98.12 83 LEU A C 1
ATOM 666 O O . LEU A 1 83 ? 0.204 6.736 -1.819 1.00 98.12 83 LEU A O 1
ATOM 670 N N . ALA A 1 84 ? 1.131 4.992 -2.879 1.00 97.62 84 ALA A N 1
ATOM 671 C CA . ALA A 1 84 ? 1.914 5.805 -3.808 1.00 97.62 84 ALA A CA 1
ATOM 672 C C . ALA A 1 84 ? 1.017 6.688 -4.696 1.00 97.62 84 ALA A C 1
ATOM 674 O O . ALA A 1 84 ? 1.291 7.881 -4.840 1.00 97.62 84 ALA A O 1
ATOM 675 N N . GLN A 1 85 ? -0.083 6.144 -5.235 1.00 97.56 85 GLN A N 1
ATOM 676 C CA . GLN A 1 85 ? -1.031 6.940 -6.021 1.00 97.56 85 GLN A CA 1
ATOM 677 C C . GLN A 1 85 ? -1.773 7.977 -5.181 1.00 97.56 85 GLN A C 1
ATOM 679 O O . GLN A 1 85 ? -1.931 9.110 -5.630 1.00 97.56 85 GLN A O 1
ATOM 684 N N . GLU A 1 86 ? -2.183 7.624 -3.962 1.00 96.50 86 GLU A N 1
ATOM 685 C CA . GLU A 1 86 ? -2.778 8.586 -3.026 1.00 96.50 86 GLU A CA 1
ATOM 686 C C . GLU A 1 86 ? -1.795 9.709 -2.673 1.00 96.50 86 GLU A C 1
ATOM 688 O O . GLU A 1 86 ? -2.214 10.840 -2.442 1.00 96.50 86 GLU A O 1
ATOM 693 N N . PHE A 1 87 ? -0.487 9.432 -2.720 1.00 94.38 87 PHE A N 1
ATOM 694 C CA . PHE A 1 87 ? 0.576 10.424 -2.544 1.00 94.38 87 PHE A CA 1
ATOM 695 C C . PHE A 1 87 ? 0.842 11.284 -3.795 1.00 94.38 87 PHE A C 1
ATOM 697 O O . PHE A 1 87 ? 1.712 12.162 -3.798 1.00 94.38 87 PHE A O 1
ATOM 704 N N . GLY A 1 88 ? 0.083 11.066 -4.869 1.00 93.75 88 GLY A N 1
ATOM 705 C CA . GLY A 1 88 ? 0.137 11.830 -6.113 1.00 93.75 88 GLY A CA 1
ATOM 706 C C . GLY A 1 88 ? 1.020 11.225 -7.204 1.00 93.75 88 GLY A C 1
ATOM 707 O O . GLY A 1 88 ? 1.314 11.914 -8.176 1.00 93.75 88 GLY A O 1
ATOM 708 N N . ILE A 1 89 ? 1.451 9.968 -7.072 1.00 94.62 89 ILE A N 1
ATOM 709 C CA . ILE A 1 89 ? 2.240 9.273 -8.101 1.00 94.62 89 ILE A CA 1
ATOM 710 C C . ILE A 1 89 ? 1.272 8.488 -8.973 1.00 94.62 89 ILE A C 1
ATOM 712 O O . ILE A 1 89 ? 0.918 7.353 -8.665 1.00 94.62 89 ILE A O 1
ATOM 716 N N . ASN A 1 90 ? 0.774 9.115 -10.035 1.00 90.50 90 ASN A N 1
ATOM 717 C CA . ASN A 1 90 ? -0.259 8.511 -10.866 1.00 90.50 90 ASN A CA 1
ATOM 718 C C . ASN A 1 90 ? 0.313 7.379 -11.735 1.00 90.50 90 ASN A C 1
ATOM 720 O O . ASN A 1 90 ? 1.044 7.625 -12.692 1.00 90.50 90 ASN A O 1
ATOM 724 N N . LEU A 1 91 ? -0.060 6.140 -11.414 1.00 93.81 91 LEU A N 1
ATOM 725 C CA . LEU A 1 91 ? 0.342 4.932 -12.137 1.00 93.81 91 LEU A CA 1
ATOM 726 C C . LEU A 1 91 ? -0.802 4.349 -12.979 1.00 93.81 91 LEU A C 1
ATOM 728 O O . LEU A 1 91 ? -0.652 3.269 -13.542 1.00 93.81 91 LEU A O 1
ATOM 732 N N . GLY A 1 92 ? -1.951 5.030 -13.063 1.00 94.62 92 GLY A N 1
ATOM 733 C CA . GLY A 1 92 ? -3.094 4.603 -13.875 1.00 94.62 92 GLY A CA 1
ATOM 734 C C . GLY A 1 92 ? -3.851 3.379 -13.345 1.00 94.62 92 GLY A C 1
ATOM 735 O O . GLY A 1 92 ? -4.640 2.784 -14.080 1.00 94.62 92 GLY A O 1
ATOM 736 N N . TYR A 1 93 ? -3.634 2.973 -12.091 1.00 97.69 93 TYR A N 1
ATOM 737 C CA . TYR A 1 93 ? -4.364 1.863 -11.481 1.00 97.69 93 TYR A CA 1
ATOM 738 C C . TYR A 1 93 ? -5.632 2.348 -10.776 1.00 97.69 93 TYR A C 1
ATOM 740 O O . TYR A 1 93 ? -5.614 3.302 -10.001 1.00 97.69 93 TYR A O 1
ATOM 748 N N . PHE A 1 94 ? -6.741 1.640 -10.976 1.00 97.25 94 PHE A N 1
ATOM 749 C CA . PHE A 1 94 ? -8.002 1.922 -10.290 1.00 97.25 94 PHE A CA 1
ATOM 750 C C . PHE A 1 94 ? -8.212 0.952 -9.132 1.00 97.25 94 PHE A C 1
ATOM 752 O O . PHE A 1 94 ? -8.087 -0.261 -9.298 1.00 97.25 94 PHE A O 1
ATOM 759 N N . PHE A 1 95 ? -8.555 1.489 -7.960 1.00 98.19 95 PHE A N 1
ATOM 760 C CA . PHE A 1 95 ? -8.693 0.713 -6.732 1.00 98.19 95 PHE A CA 1
ATOM 761 C C . PHE A 1 95 ? -10.136 0.677 -6.236 1.00 98.19 95 PHE A C 1
ATOM 763 O O . PHE A 1 95 ? -10.786 1.710 -6.063 1.00 98.19 95 PHE A O 1
ATOM 770 N N . ARG A 1 96 ? -10.601 -0.532 -5.923 1.00 97.44 96 ARG A N 1
ATOM 771 C CA . ARG A 1 96 ? -11.868 -0.783 -5.226 1.00 97.44 96 ARG A CA 1
ATOM 772 C C . ARG A 1 96 ? -11.621 -1.478 -3.895 1.00 97.44 96 ARG A C 1
ATOM 774 O O . ARG A 1 96 ? -10.598 -2.139 -3.729 1.00 97.44 96 ARG A O 1
ATOM 781 N N . TRP A 1 97 ? -12.557 -1.371 -2.959 1.00 97.56 97 TRP A N 1
ATOM 782 C CA . TRP A 1 97 ? -12.503 -2.184 -1.748 1.00 97.56 97 TRP A CA 1
ATOM 783 C C . TRP A 1 97 ? -12.722 -3.669 -2.082 1.00 97.56 97 TRP A C 1
ATOM 785 O O . TRP A 1 97 ? -13.712 -4.021 -2.721 1.00 97.56 97 TRP A O 1
ATOM 795 N N . TYR A 1 98 ? -11.812 -4.546 -1.656 1.00 96.06 98 TYR A N 1
ATOM 796 C CA . TYR A 1 98 ? -11.918 -5.997 -1.829 1.00 96.06 98 TYR A CA 1
ATOM 797 C C . TYR A 1 98 ? -11.151 -6.732 -0.729 1.00 96.06 98 TYR A C 1
ATOM 799 O O . TYR A 1 98 ? -9.934 -6.567 -0.657 1.00 96.06 98 TYR A O 1
ATOM 807 N N . LEU A 1 99 ? -11.851 -7.536 0.090 1.00 92.94 99 LEU A N 1
ATOM 808 C CA . LEU A 1 99 ? -11.364 -8.383 1.203 1.00 92.94 99 LEU A CA 1
ATOM 809 C C . LEU A 1 99 ? -10.309 -7.717 2.112 1.00 92.94 99 LEU A C 1
ATOM 811 O O . LEU A 1 99 ? -10.573 -7.295 3.236 1.00 92.94 99 LEU A O 1
ATOM 815 N N . HIS A 1 100 ? -9.095 -7.563 1.593 1.00 95.06 100 HIS A N 1
ATOM 816 C CA . HIS A 1 100 ? -7.972 -6.919 2.244 1.00 95.06 100 HIS A CA 1
ATOM 817 C C . HIS A 1 100 ? -7.949 -5.378 2.135 1.00 95.06 100 HIS A C 1
ATOM 819 O O . HIS A 1 100 ? -6.985 -4.760 2.570 1.00 95.06 100 HIS A O 1
ATOM 825 N N . GLY A 1 101 ? -8.981 -4.721 1.602 1.00 97.00 101 GLY A N 1
ATOM 826 C CA . GLY A 1 101 ? -9.062 -3.253 1.463 1.00 97.00 101 GLY A CA 1
ATOM 827 C C . GLY A 1 101 ? -8.849 -2.802 0.009 1.00 97.00 101 GLY A C 1
ATOM 828 O O . GLY A 1 101 ? -9.280 -3.527 -0.881 1.00 97.00 101 GLY A O 1
ATOM 829 N N . PRO A 1 102 ? -8.159 -1.681 -0.287 1.00 98.00 102 PRO A N 1
ATOM 830 C CA . PRO A 1 102 ? -7.959 -1.218 -1.669 1.00 98.00 102 PRO A CA 1
ATOM 831 C C . PRO A 1 102 ? -7.241 -2.253 -2.540 1.00 98.00 102 PRO A C 1
ATOM 833 O O . PRO A 1 102 ? -6.148 -2.708 -2.198 1.00 98.00 102 PRO A O 1
ATOM 836 N N . TYR A 1 103 ? -7.846 -2.627 -3.659 1.00 98.44 103 TYR A N 1
ATOM 837 C CA . TYR A 1 103 ? -7.339 -3.640 -4.576 1.00 98.44 103 TYR A CA 1
ATOM 838 C C . TYR A 1 103 ? -7.569 -3.234 -6.030 1.00 98.44 103 TYR A C 1
ATOM 840 O O . TYR A 1 103 ? -8.641 -2.733 -6.385 1.00 98.44 103 TYR A O 1
ATOM 848 N N . SER A 1 104 ? -6.573 -3.508 -6.866 1.00 98.38 104 SER A N 1
ATOM 849 C CA . SER A 1 104 ? -6.615 -3.324 -8.310 1.00 98.38 104 SER A CA 1
ATOM 850 C C . SER A 1 104 ? -6.335 -4.658 -9.024 1.00 98.38 104 SER A C 1
ATOM 852 O O . SER A 1 104 ? -5.229 -5.211 -8.909 1.00 98.38 104 SER A O 1
ATOM 854 N N . PRO A 1 105 ? -7.316 -5.198 -9.777 1.00 97.88 105 PRO A N 1
ATOM 855 C CA . PRO A 1 105 ? -7.103 -6.374 -10.617 1.00 97.88 105 PRO A CA 1
ATOM 856 C C . PRO A 1 105 ? -6.069 -6.138 -11.725 1.00 97.88 105 PRO A C 1
ATOM 858 O O . PRO A 1 105 ? -5.278 -7.038 -12.001 1.00 97.88 105 PRO A O 1
ATOM 861 N N . SER A 1 106 ? -6.035 -4.943 -12.332 1.00 97.19 106 SER A N 1
ATOM 862 C CA . SER A 1 106 ? -5.047 -4.620 -13.373 1.00 97.19 106 SER A CA 1
ATOM 863 C C . SER A 1 106 ? -3.632 -4.578 -12.804 1.00 97.19 106 SER A C 1
ATOM 865 O O . SER A 1 106 ? -2.745 -5.206 -13.368 1.00 97.19 106 SER A O 1
ATOM 867 N N . LEU A 1 107 ? -3.446 -3.995 -11.614 1.00 97.44 107 LEU A N 1
ATOM 868 C CA . LEU A 1 107 ? -2.164 -4.054 -10.904 1.00 97.44 107 LEU A CA 1
ATOM 869 C C . LEU A 1 107 ? -1.746 -5.492 -10.593 1.00 97.44 107 LEU A C 1
ATOM 871 O O . LEU A 1 107 ? -0.564 -5.807 -10.629 1.00 97.44 107 LEU A O 1
ATOM 875 N N . SER A 1 108 ? -2.694 -6.372 -10.255 1.00 96.06 108 SER A N 1
ATOM 876 C CA . SER A 1 108 ? -2.351 -7.779 -10.022 1.00 96.06 108 SER A CA 1
ATOM 877 C C . SER A 1 108 ? -1.788 -8.413 -11.287 1.00 96.06 108 SER A C 1
ATOM 879 O O . SER A 1 108 ? -0.745 -9.050 -11.205 1.00 96.06 108 SER A O 1
ATOM 881 N N . ARG A 1 109 ? -2.443 -8.206 -12.435 1.00 93.88 109 ARG A N 1
ATOM 882 C CA . ARG A 1 109 ? -1.977 -8.705 -13.734 1.00 93.88 109 ARG A CA 1
ATOM 883 C C . ARG A 1 109 ? -0.573 -8.187 -14.055 1.00 93.88 109 ARG A C 1
ATOM 885 O O . ARG A 1 109 ? 0.329 -8.997 -14.238 1.00 93.88 109 ARG A O 1
ATOM 892 N N . ASP A 1 110 ? -0.377 -6.871 -13.992 1.00 93.19 110 ASP A N 1
ATOM 893 C CA . ASP A 1 110 ? 0.923 -6.252 -14.267 1.00 93.19 110 ASP A CA 1
ATOM 894 C C . ASP A 1 110 ? 2.003 -6.701 -13.279 1.00 93.19 110 ASP A C 1
ATOM 896 O O . ASP A 1 110 ? 3.152 -6.877 -13.662 1.00 93.19 110 ASP A O 1
ATOM 900 N N . ALA A 1 111 ? 1.667 -6.941 -12.010 1.00 92.25 111 ALA A N 1
ATOM 901 C CA . ALA A 1 111 ? 2.633 -7.445 -11.040 1.00 92.25 111 ALA A CA 1
ATOM 902 C C . ALA A 1 111 ? 3.114 -8.867 -11.368 1.00 92.25 111 ALA A C 1
ATOM 904 O O . ALA A 1 111 ? 4.292 -9.148 -11.160 1.00 92.25 111 ALA A O 1
ATOM 905 N N . TYR A 1 112 ? 2.247 -9.756 -11.869 1.00 89.44 112 TYR A N 1
ATOM 906 C CA . TYR A 1 112 ? 2.683 -11.074 -12.352 1.00 89.44 112 TYR A CA 1
ATOM 907 C C . TYR A 1 112 ? 3.569 -10.925 -13.594 1.00 89.44 112 TYR A C 1
ATOM 909 O O . TYR A 1 112 ? 4.683 -11.437 -13.604 1.00 89.44 112 TYR A O 1
ATOM 917 N N . GLU A 1 113 ? 3.140 -10.131 -14.577 1.00 86.44 113 GLU A N 1
ATOM 918 C CA . GLU A 1 113 ? 3.895 -9.919 -15.819 1.00 86.44 113 GLU A CA 1
ATOM 919 C C . GLU A 1 113 ? 5.269 -9.276 -15.577 1.00 86.44 113 GLU A C 1
ATOM 921 O O . GLU A 1 113 ? 6.275 -9.737 -16.117 1.00 86.44 113 GLU A O 1
ATOM 926 N N . VAL A 1 114 ? 5.346 -8.252 -14.720 1.00 82.62 114 VAL A N 1
ATOM 927 C CA . VAL A 1 114 ? 6.609 -7.596 -14.357 1.00 82.62 114 VAL A CA 1
ATOM 928 C C . VAL A 1 114 ? 7.530 -8.570 -13.633 1.00 82.62 114 VAL A C 1
ATOM 930 O O . VAL A 1 114 ? 8.703 -8.649 -13.980 1.00 82.62 114 VAL A O 1
ATOM 933 N N . VAL A 1 115 ? 7.031 -9.334 -12.655 1.00 76.19 115 VAL A N 1
ATOM 934 C CA . VAL A 1 115 ? 7.869 -10.289 -11.910 1.00 76.19 115 VAL A CA 1
ATOM 935 C C . VAL A 1 115 ? 8.389 -11.410 -12.807 1.00 76.19 115 VAL A C 1
ATOM 937 O O . VAL A 1 115 ? 9.569 -11.739 -12.716 1.00 76.19 115 VAL A O 1
ATOM 940 N N . ASP A 1 116 ? 7.557 -11.930 -13.708 1.00 66.69 116 ASP A N 1
ATOM 941 C CA . ASP A 1 116 ? 7.921 -13.010 -14.633 1.00 66.69 116 ASP A CA 1
ATOM 942 C C . ASP A 1 116 ? 8.825 -12.535 -15.790 1.00 66.69 116 ASP A C 1
ATOM 944 O O . ASP A 1 116 ? 9.381 -13.346 -16.530 1.00 66.69 116 ASP A O 1
ATOM 948 N N . THR A 1 117 ? 8.988 -11.221 -15.972 1.00 64.00 117 THR A N 1
ATOM 949 C CA . THR A 1 117 ? 9.858 -10.625 -17.007 1.00 64.00 117 THR A CA 1
ATOM 950 C C . THR A 1 117 ? 11.216 -10.181 -16.447 1.00 64.00 117 THR A C 1
ATOM 952 O O . THR A 1 117 ? 12.183 -10.033 -17.199 1.00 64.00 117 THR A O 1
ATOM 955 N N . ILE A 1 118 ? 11.337 -10.030 -15.120 1.00 59.62 118 ILE A N 1
ATOM 956 C CA . ILE A 1 118 ? 12.569 -9.576 -14.448 1.00 59.62 118 ILE A CA 1
ATOM 957 C C . ILE A 1 118 ? 13.760 -10.506 -14.695 1.00 59.62 118 ILE A C 1
ATOM 959 O O . ILE A 1 118 ? 14.890 -10.020 -14.714 1.00 59.62 118 ILE A O 1
ATOM 963 N N . ASP A 1 119 ? 13.555 -11.805 -14.903 1.00 53.31 119 ASP A N 1
ATOM 964 C CA . ASP A 1 119 ? 14.670 -12.723 -15.161 1.00 53.31 119 ASP A CA 1
ATOM 965 C C . ASP A 1 119 ? 15.178 -12.666 -16.611 1.00 53.31 119 ASP A C 1
ATOM 967 O O . ASP A 1 119 ? 16.355 -12.933 -16.850 1.00 53.31 119 ASP A O 1
ATOM 971 N N . GLU A 1 120 ? 14.354 -12.208 -17.558 1.00 51.22 120 GLU A N 1
ATOM 972 C CA . GLU A 1 120 ? 14.670 -12.221 -18.993 1.00 51.22 120 GLU A CA 1
ATOM 973 C C . GLU A 1 120 ? 15.123 -10.841 -19.517 1.00 51.22 120 GLU A C 1
ATOM 975 O O . GLU A 1 120 ? 15.949 -10.774 -20.427 1.00 51.22 120 GLU A O 1
ATOM 980 N N . ILE A 1 121 ? 14.646 -9.720 -18.943 1.00 52.19 121 ILE A N 1
ATOM 981 C CA . ILE A 1 121 ? 14.849 -8.365 -19.511 1.00 52.19 121 ILE A CA 1
ATOM 982 C C . ILE A 1 121 ? 15.164 -7.330 -18.409 1.00 52.19 121 ILE A C 1
ATOM 984 O O . ILE A 1 121 ? 14.448 -6.362 -18.169 1.00 52.19 121 ILE A O 1
ATOM 988 N N . LYS A 1 122 ? 16.306 -7.490 -17.725 1.00 56.28 122 LYS A N 1
ATOM 989 C CA . LYS A 1 122 ? 16.772 -6.563 -16.660 1.00 56.28 122 LYS A CA 1
ATOM 990 C C . LYS A 1 122 ? 17.192 -5.168 -17.158 1.00 56.28 122 LYS A C 1
ATOM 992 O O . LYS A 1 122 ? 17.570 -4.323 -16.348 1.00 56.28 122 LYS A O 1
ATOM 997 N N . GLN A 1 123 ? 17.217 -4.940 -18.471 1.00 57.38 123 GLN A N 1
ATOM 998 C CA . GLN A 1 123 ? 17.890 -3.786 -19.078 1.00 57.38 123 GLN A CA 1
ATOM 999 C C . GLN A 1 123 ? 16.986 -2.560 -19.245 1.00 57.38 123 GLN A C 1
ATOM 1001 O O . GLN A 1 123 ? 17.454 -1.445 -19.035 1.00 57.38 123 GLN A O 1
ATOM 1006 N N . GLU A 1 124 ? 15.708 -2.734 -19.590 1.00 63.75 124 GLU A N 1
ATOM 1007 C CA . GLU A 1 124 ? 14.857 -1.607 -19.998 1.00 63.75 124 GLU A CA 1
ATOM 1008 C C . GLU A 1 124 ? 14.507 -0.623 -18.873 1.00 63.75 124 GLU A C 1
ATOM 1010 O O . GLU A 1 124 ? 14.658 0.581 -19.101 1.00 63.75 124 GLU A O 1
ATOM 1015 N N . PRO A 1 125 ? 14.123 -1.059 -17.653 1.00 61.12 125 PRO A N 1
ATOM 1016 C CA . PRO A 1 125 ? 13.807 -0.122 -16.576 1.00 61.12 125 PRO A CA 1
ATOM 1017 C C . PRO A 1 125 ? 14.990 0.762 -16.167 1.00 61.12 125 PRO A C 1
ATOM 1019 O O . PRO A 1 125 ? 14.772 1.845 -15.640 1.00 61.12 125 PRO A O 1
ATOM 1022 N N . ARG A 1 126 ? 16.238 0.347 -16.440 1.00 67.00 126 ARG A N 1
ATOM 1023 C CA . ARG A 1 126 ? 17.445 1.126 -16.106 1.00 67.00 126 ARG A CA 1
ATOM 1024 C C . ARG A 1 126 ? 17.588 2.415 -16.916 1.00 67.00 126 ARG A C 1
ATOM 1026 O O . ARG A 1 126 ? 18.331 3.296 -16.503 1.00 67.00 126 ARG A O 1
ATOM 1033 N N . ASN A 1 127 ? 16.881 2.529 -18.040 1.00 77.81 127 ASN A N 1
ATOM 1034 C CA . ASN A 1 127 ? 16.886 3.732 -18.877 1.00 77.81 127 ASN A CA 1
ATOM 1035 C C . ASN A 1 127 ? 15.819 4.756 -18.459 1.00 77.81 127 ASN A C 1
ATOM 1037 O O . ASN A 1 127 ? 15.696 5.801 -19.094 1.00 77.81 127 ASN A O 1
ATOM 1041 N N . TYR A 1 128 ? 15.029 4.449 -17.430 1.00 84.06 128 TYR A N 1
ATOM 1042 C CA . TYR A 1 128 ? 13.989 5.322 -16.908 1.00 84.06 128 TYR A CA 1
ATOM 1043 C C . TYR A 1 128 ? 14.278 5.649 -15.448 1.00 84.06 128 TYR A C 1
ATOM 1045 O O . TYR A 1 128 ? 14.754 4.813 -14.683 1.00 84.06 128 TYR A O 1
ATOM 1053 N N . SER A 1 129 ? 13.934 6.865 -15.051 1.00 87.00 129 SER A N 1
ATOM 1054 C CA . SER A 1 129 ? 13.990 7.309 -13.666 1.00 87.00 129 SER A CA 1
ATOM 1055 C C . SER A 1 129 ? 12.665 7.945 -13.283 1.00 87.00 129 SER A C 1
ATOM 1057 O O . SER A 1 129 ? 11.983 8.547 -14.114 1.00 87.00 129 SER A O 1
ATOM 1059 N N . LEU A 1 130 ? 12.312 7.822 -12.007 1.00 88.69 130 LEU A N 1
ATOM 1060 C CA . LEU A 1 130 ? 11.279 8.665 -11.422 1.00 88.69 130 LEU A CA 1
ATOM 1061 C C . LEU A 1 130 ? 11.805 10.099 -11.324 1.00 88.69 130 LEU A C 1
ATOM 1063 O O . LEU A 1 130 ? 13.005 10.308 -11.130 1.00 88.69 130 LEU A O 1
ATOM 1067 N N . ASP A 1 131 ? 10.917 11.080 -11.461 1.00 92.06 131 ASP A N 1
ATOM 1068 C CA . ASP A 1 131 ? 11.262 12.466 -11.162 1.00 92.06 131 ASP A CA 1
ATOM 1069 C C . ASP A 1 131 ? 11.581 12.631 -9.664 1.00 92.06 131 ASP A C 1
ATOM 1071 O O . ASP A 1 131 ? 11.162 11.826 -8.824 1.00 92.06 131 ASP A O 1
ATOM 1075 N N . SER A 1 132 ? 12.332 13.679 -9.321 1.00 92.06 132 SER A N 1
ATOM 1076 C CA . SER A 1 132 ? 12.788 13.917 -7.946 1.00 92.06 132 SER A CA 1
ATOM 1077 C C . SER A 1 132 ? 11.633 14.084 -6.956 1.00 92.06 132 SER A C 1
ATOM 1079 O O . SER A 1 132 ? 11.720 13.591 -5.835 1.00 92.06 132 SER A O 1
ATOM 1081 N N . ILE A 1 133 ? 10.521 14.701 -7.372 1.00 93.88 133 ILE A N 1
ATOM 1082 C CA . ILE A 1 133 ? 9.353 14.929 -6.510 1.00 93.88 133 ILE A CA 1
ATOM 1083 C C . ILE A 1 133 ? 8.688 13.592 -6.167 1.00 93.88 133 ILE A C 1
ATOM 1085 O O . ILE A 1 133 ? 8.372 13.330 -5.001 1.00 93.88 133 ILE A O 1
ATOM 1089 N N . SER A 1 134 ? 8.489 12.728 -7.164 1.00 93.69 134 SER A N 1
ATOM 1090 C CA . SER A 1 134 ? 7.976 11.372 -6.954 1.00 93.69 134 SER A CA 1
ATOM 1091 C C . SER A 1 134 ? 8.913 10.552 -6.068 1.00 93.69 134 SER A C 1
ATOM 1093 O O . SER A 1 134 ? 8.451 9.888 -5.137 1.00 93.69 134 SER A O 1
ATOM 1095 N N . LEU A 1 135 ? 10.226 10.622 -6.305 1.00 94.06 135 LEU A N 1
ATOM 1096 C CA . LEU A 1 135 ? 11.213 9.884 -5.518 1.00 94.06 135 LEU A CA 1
ATOM 1097 C C . LEU A 1 135 ? 11.236 10.324 -4.046 1.00 94.06 135 LEU A C 1
ATOM 1099 O O . LEU A 1 135 ? 11.260 9.469 -3.157 1.00 94.06 135 LEU A O 1
ATOM 1103 N N . ASP A 1 136 ? 11.155 11.626 -3.773 1.00 94.75 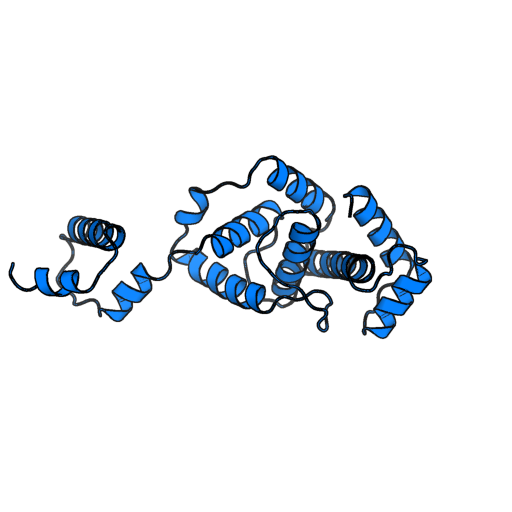136 ASP A N 1
ATOM 1104 C CA . ASP A 1 136 ? 11.094 12.168 -2.412 1.00 94.75 136 ASP A CA 1
ATOM 1105 C C . ASP A 1 136 ? 9.849 11.684 -1.663 1.00 94.75 136 ASP A C 1
ATOM 1107 O O . ASP A 1 136 ? 9.926 11.268 -0.502 1.00 94.75 136 ASP A O 1
ATOM 1111 N N . LYS A 1 137 ? 8.689 11.680 -2.330 1.00 95.19 137 LYS A N 1
ATOM 1112 C CA . LYS A 1 137 ? 7.435 11.164 -1.759 1.00 95.19 137 LYS A CA 1
ATOM 1113 C C . LYS A 1 137 ? 7.527 9.673 -1.438 1.00 95.19 137 LYS A C 1
ATOM 1115 O O . LYS A 1 137 ? 7.167 9.260 -0.333 1.00 95.19 137 LYS A O 1
ATOM 1120 N N . LEU A 1 138 ? 8.051 8.866 -2.363 1.00 95.38 138 LEU A N 1
ATOM 1121 C CA . LEU A 1 138 ? 8.249 7.429 -2.136 1.00 95.38 138 LEU A CA 1
ATOM 1122 C C . LEU A 1 138 ? 9.257 7.161 -1.024 1.00 95.38 138 LEU A C 1
ATOM 1124 O O . LEU A 1 138 ? 9.044 6.255 -0.221 1.00 95.38 138 LEU A O 1
ATOM 1128 N N . THR A 1 139 ? 10.310 7.969 -0.932 1.00 94.56 139 THR A N 1
ATOM 1129 C CA . THR A 1 139 ? 11.314 7.861 0.130 1.00 94.56 139 THR A CA 1
ATOM 1130 C C . THR A 1 139 ? 10.698 8.157 1.495 1.00 94.56 139 THR A C 1
ATOM 1132 O O . THR A 1 139 ? 10.890 7.370 2.423 1.00 94.56 139 THR A O 1
ATOM 1135 N N . LYS A 1 140 ? 9.878 9.210 1.616 1.00 95.38 140 LYS A N 1
ATOM 1136 C CA . LYS A 1 140 ? 9.119 9.508 2.846 1.00 95.38 140 LYS A CA 1
ATOM 1137 C C . LYS A 1 140 ? 8.175 8.365 3.223 1.00 95.38 140 LYS A C 1
ATOM 1139 O O . LYS A 1 140 ? 8.145 7.944 4.381 1.00 95.38 140 LYS A O 1
ATOM 1144 N N . LEU A 1 141 ? 7.438 7.822 2.249 1.00 94.94 141 LEU A N 1
ATOM 1145 C CA . LEU A 1 141 ? 6.545 6.685 2.479 1.00 94.94 141 LEU A CA 1
ATOM 1146 C C . LEU A 1 141 ? 7.326 5.446 2.942 1.00 94.94 141 LEU A C 1
ATOM 1148 O O . LEU A 1 141 ? 6.956 4.838 3.946 1.00 94.94 141 LEU A O 1
ATOM 1152 N N . LYS A 1 142 ? 8.443 5.117 2.285 1.00 94.31 142 LYS A N 1
ATOM 1153 C CA . LYS A 1 142 ? 9.332 4.013 2.670 1.00 94.31 142 LYS A CA 1
ATOM 1154 C C . LYS A 1 142 ? 9.887 4.186 4.082 1.00 94.31 142 LYS A C 1
ATOM 1156 O O . LYS A 1 142 ? 9.808 3.257 4.874 1.00 94.31 142 LYS A O 1
ATOM 1161 N N . GLN A 1 143 ? 10.399 5.369 4.422 1.00 93.38 143 GLN A N 1
ATOM 1162 C CA . GLN A 1 143 ? 10.940 5.668 5.756 1.00 93.38 143 GLN A CA 1
ATOM 1163 C C . GLN A 1 143 ? 9.880 5.581 6.863 1.00 93.38 143 GLN A C 1
ATOM 1165 O O . GLN A 1 143 ? 10.205 5.304 8.018 1.00 93.38 143 GLN A O 1
ATOM 1170 N N . SER A 1 144 ? 8.604 5.789 6.526 1.00 91.69 144 SER A N 1
ATOM 1171 C CA . SER A 1 144 ? 7.502 5.646 7.482 1.00 91.69 144 SER A CA 1
ATOM 1172 C C . SER A 1 144 ? 7.234 4.187 7.889 1.00 91.69 144 SER A C 1
ATOM 1174 O O . SER A 1 144 ? 6.659 3.952 8.959 1.00 91.69 144 SER A O 1
ATOM 1176 N N . ILE A 1 145 ? 7.671 3.222 7.071 1.00 90.75 145 ILE A N 1
ATOM 1177 C CA . ILE A 1 145 ? 7.521 1.779 7.283 1.00 90.75 145 ILE A CA 1
ATOM 1178 C C . ILE A 1 145 ? 8.795 1.273 7.958 1.00 90.75 145 ILE A C 1
ATOM 1180 O O . ILE A 1 145 ? 9.854 1.173 7.345 1.00 90.75 145 ILE A O 1
ATOM 1184 N N . LYS A 1 146 ? 8.711 0.962 9.253 1.00 82.75 146 LYS A N 1
ATOM 1185 C CA . LYS A 1 146 ? 9.903 0.659 10.069 1.00 82.75 146 LYS A CA 1
ATOM 1186 C C . LYS A 1 146 ? 10.354 -0.799 9.990 1.00 82.75 146 LYS A C 1
ATOM 1188 O O . LYS A 1 146 ? 11.445 -1.128 10.446 1.00 82.75 146 LYS A O 1
ATOM 1193 N N . SER A 1 147 ? 9.501 -1.694 9.496 1.00 87.88 147 SER A N 1
ATOM 1194 C CA . SER A 1 147 ? 9.784 -3.128 9.509 1.00 87.88 147 SER A CA 1
ATOM 1195 C C . SER A 1 147 ? 10.520 -3.593 8.256 1.00 87.88 147 SER A C 1
ATOM 1197 O O . SER A 1 147 ? 10.269 -3.105 7.162 1.00 87.88 147 SER A O 1
ATOM 1199 N N . THR A 1 148 ? 11.378 -4.598 8.418 1.00 86.44 148 THR A N 1
ATOM 1200 C CA . THR A 1 148 ? 12.033 -5.332 7.324 1.00 86.44 148 THR A CA 1
ATOM 1201 C C . THR A 1 148 ? 11.390 -6.699 7.060 1.00 86.44 148 THR A C 1
ATOM 1203 O O . THR A 1 148 ? 11.680 -7.334 6.045 1.00 86.44 148 THR A O 1
ATOM 1206 N N . ASP A 1 149 ? 10.501 -7.158 7.950 1.00 91.50 149 ASP A N 1
ATOM 1207 C CA . ASP A 1 149 ? 9.778 -8.423 7.803 1.00 91.50 149 ASP A CA 1
ATOM 1208 C C . ASP A 1 149 ? 8.617 -8.254 6.805 1.00 91.50 149 ASP A C 1
ATOM 1210 O O . ASP A 1 149 ? 7.710 -7.454 7.061 1.00 91.50 149 ASP A O 1
ATOM 1214 N N . PRO A 1 150 ? 8.580 -9.028 5.700 1.00 90.06 150 PRO A N 1
ATOM 1215 C CA . PRO A 1 150 ? 7.520 -8.944 4.699 1.00 90.06 150 PRO A CA 1
ATOM 1216 C C . PRO A 1 150 ? 6.100 -9.039 5.266 1.00 90.06 150 PRO A C 1
ATOM 1218 O O . PRO A 1 150 ? 5.201 -8.368 4.761 1.00 90.06 150 PRO A O 1
ATOM 1221 N N . LYS A 1 151 ? 5.873 -9.842 6.317 1.00 93.62 151 LYS A N 1
ATOM 1222 C CA . LYS A 1 151 ? 4.537 -9.971 6.927 1.00 93.62 151 LYS A CA 1
ATOM 1223 C C . LYS A 1 151 ? 4.126 -8.694 7.655 1.00 93.62 151 LYS A C 1
ATOM 1225 O O . LYS A 1 151 ? 2.996 -8.234 7.494 1.00 93.62 151 LYS A O 1
ATOM 1230 N N . LYS A 1 152 ? 5.044 -8.106 8.424 1.00 94.62 152 LYS A N 1
ATOM 1231 C CA . LYS A 1 152 ? 4.816 -6.845 9.142 1.00 94.62 152 LYS A CA 1
ATOM 1232 C C . LYS A 1 152 ? 4.647 -5.675 8.177 1.00 94.62 152 LYS A C 1
ATOM 1234 O O . LYS A 1 152 ? 3.701 -4.914 8.351 1.00 94.62 152 LYS A O 1
ATOM 1239 N N . ILE A 1 153 ? 5.474 -5.593 7.130 1.00 94.75 153 ILE A N 1
ATOM 1240 C CA . ILE A 1 153 ? 5.333 -4.593 6.057 1.00 94.75 153 ILE A CA 1
ATOM 1241 C C . ILE A 1 153 ? 3.945 -4.698 5.417 1.00 94.75 153 ILE A C 1
ATOM 1243 O O . ILE A 1 153 ? 3.235 -3.703 5.312 1.00 94.75 153 ILE A O 1
ATOM 1247 N N . ALA A 1 154 ? 3.532 -5.906 5.020 1.00 96.31 154 ALA A N 1
ATOM 1248 C CA . ALA A 1 154 ? 2.239 -6.117 4.378 1.00 96.31 154 ALA A CA 1
ATOM 1249 C C . ALA A 1 154 ? 1.064 -5.715 5.283 1.00 96.31 154 ALA A C 1
ATOM 1251 O O . ALA A 1 154 ? 0.143 -5.048 4.818 1.00 96.31 154 ALA A O 1
ATOM 1252 N N . ARG A 1 155 ? 1.117 -6.072 6.574 1.00 96.25 155 ARG A N 1
ATOM 1253 C CA . ARG A 1 155 ? 0.088 -5.708 7.558 1.00 96.25 155 ARG A CA 1
ATOM 1254 C C . ARG A 1 155 ? 0.037 -4.200 7.809 1.00 96.25 155 ARG A C 1
ATOM 1256 O O . ARG A 1 155 ? -1.045 -3.629 7.913 1.00 96.25 155 ARG A O 1
ATOM 1263 N N . GLU A 1 156 ? 1.195 -3.556 7.914 1.00 96.38 156 GLU A N 1
ATOM 1264 C CA . GLU A 1 156 ? 1.294 -2.109 8.109 1.00 96.38 156 GLU A CA 1
ATOM 1265 C C . GLU A 1 156 ? 0.743 -1.348 6.897 1.00 96.38 156 GLU A C 1
ATOM 1267 O O . GLU A 1 156 ? -0.085 -0.450 7.051 1.00 96.38 156 GLU A O 1
ATOM 1272 N N . LEU A 1 157 ? 1.119 -1.761 5.685 1.00 97.31 157 LEU A N 1
ATOM 1273 C CA . LEU A 1 157 ? 0.577 -1.205 4.448 1.00 97.31 157 LEU A CA 1
ATOM 1274 C C . LEU A 1 157 ? -0.931 -1.470 4.305 1.00 97.31 157 LEU A C 1
ATOM 1276 O O . LEU A 1 157 ? -1.661 -0.601 3.831 1.00 97.31 157 LEU A O 1
ATOM 1280 N N . GLU A 1 158 ? -1.420 -2.643 4.718 1.00 97.94 158 GLU A N 1
ATOM 1281 C CA . GLU A 1 158 ? -2.854 -2.953 4.740 1.00 97.94 158 GLU A CA 1
ATOM 1282 C C . GLU A 1 158 ? -3.627 -2.000 5.648 1.00 97.94 158 GLU A C 1
ATOM 1284 O O . GLU A 1 158 ? -4.667 -1.489 5.226 1.00 97.94 158 GLU A O 1
ATOM 1289 N N . LEU A 1 159 ? -3.117 -1.734 6.852 1.00 97.75 159 LEU A N 1
ATOM 1290 C CA . LEU A 1 159 ? -3.719 -0.791 7.788 1.00 97.75 159 LEU A CA 1
ATOM 1291 C C . LEU A 1 159 ? -3.763 0.622 7.192 1.00 97.75 159 LEU A C 1
ATOM 1293 O O . LEU A 1 159 ? -4.844 1.200 7.082 1.00 97.75 159 LEU A O 1
ATOM 1297 N N . LEU A 1 160 ? -2.617 1.144 6.744 1.00 97.81 160 LEU A N 1
ATOM 1298 C CA . LEU A 1 160 ? -2.518 2.493 6.172 1.00 97.81 160 LEU A CA 1
ATOM 1299 C C . LEU A 1 160 ? -3.407 2.652 4.935 1.00 97.81 160 LEU A C 1
ATOM 1301 O O . LEU A 1 160 ? -4.178 3.605 4.837 1.00 97.81 160 LEU A O 1
ATOM 1305 N N . GLY A 1 161 ? -3.351 1.688 4.014 1.00 97.69 161 GLY A N 1
ATOM 1306 C CA . GLY A 1 161 ? -4.173 1.699 2.809 1.00 97.6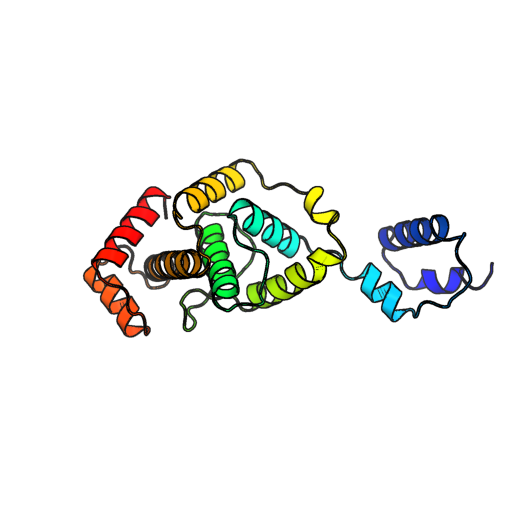9 161 GLY A CA 1
ATOM 1307 C C . GLY A 1 161 ? -5.667 1.615 3.123 1.00 97.69 161 GLY A C 1
ATOM 1308 O O . GLY A 1 161 ? -6.462 2.308 2.496 1.00 97.69 161 GLY A O 1
ATOM 1309 N N . SER A 1 162 ? -6.060 0.806 4.109 1.00 98.19 162 SER A N 1
ATOM 1310 C CA . SER A 1 162 ? -7.466 0.672 4.507 1.00 98.19 162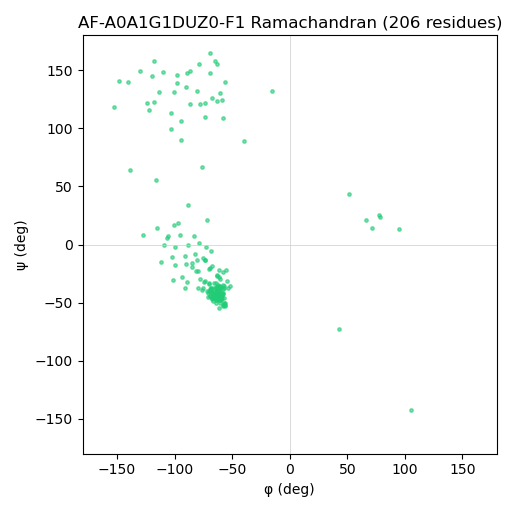 SER A CA 1
ATOM 1311 C C . SER A 1 162 ? -8.002 1.954 5.144 1.00 98.19 162 SER A C 1
ATOM 1313 O O . SER A 1 162 ? -9.065 2.417 4.738 1.00 98.19 162 SER A O 1
ATOM 1315 N N . VAL A 1 163 ? -7.262 2.554 6.084 1.00 97.75 163 VAL A N 1
ATOM 1316 C CA . VAL A 1 163 ? -7.643 3.826 6.726 1.00 97.75 163 VAL A CA 1
ATOM 1317 C C . VAL A 1 163 ? -7.760 4.936 5.684 1.00 97.75 163 VAL A C 1
ATOM 1319 O O . VAL A 1 163 ? -8.810 5.571 5.585 1.00 97.75 163 VAL A O 1
ATOM 1322 N N . ARG A 1 164 ? -6.741 5.106 4.829 1.00 97.50 164 ARG A N 1
ATOM 1323 C CA . ARG A 1 164 ? -6.763 6.122 3.768 1.00 97.50 164 ARG A CA 1
ATOM 1324 C C . ARG A 1 164 ? -7.952 5.936 2.826 1.00 97.50 164 ARG A C 1
ATOM 1326 O O . ARG A 1 164 ? -8.606 6.913 2.485 1.00 97.50 164 ARG A O 1
ATOM 1333 N N . TYR A 1 165 ? -8.259 4.701 2.425 1.00 97.75 165 TYR A N 1
ATOM 1334 C CA . TYR A 1 165 ? -9.406 4.422 1.554 1.00 97.75 165 TYR A CA 1
ATOM 1335 C C . TYR A 1 165 ? -10.745 4.766 2.214 1.00 97.75 165 TYR A C 1
ATOM 1337 O O . TYR A 1 165 ? -11.651 5.258 1.545 1.00 97.75 165 TYR A O 1
ATOM 1345 N N . LEU A 1 166 ? -10.884 4.539 3.522 1.00 96.44 166 LEU A N 1
ATOM 1346 C CA . LEU A 1 166 ? -12.073 4.958 4.266 1.00 96.44 166 LEU A CA 1
ATOM 1347 C C . LEU A 1 166 ? -12.208 6.480 4.296 1.00 96.44 166 LEU A C 1
ATOM 1349 O O . LEU A 1 166 ? -13.289 6.994 4.003 1.00 96.44 166 LEU A O 1
ATOM 1353 N N . HIS A 1 167 ? -11.120 7.198 4.575 1.00 95.25 167 HIS A N 1
ATOM 1354 C CA . HIS A 1 167 ? -11.135 8.660 4.574 1.00 95.25 167 HIS A CA 1
ATOM 1355 C C . HIS A 1 167 ? -11.531 9.227 3.207 1.00 95.25 167 HIS A C 1
ATOM 1357 O O . HIS A 1 167 ? -12.394 10.098 3.148 1.00 95.25 167 HIS A O 1
ATOM 1363 N N . THR A 1 168 ? -10.962 8.709 2.113 1.00 93.69 168 THR A N 1
ATOM 1364 C CA . THR A 1 168 ? -11.144 9.313 0.783 1.00 93.69 168 THR A CA 1
ATOM 1365 C C . THR A 1 168 ? -12.340 8.800 -0.001 1.00 93.69 168 THR A C 1
ATOM 1367 O O . THR A 1 168 ? -12.900 9.554 -0.791 1.00 93.69 168 THR A O 1
ATOM 1370 N N . ARG A 1 169 ? -12.725 7.527 0.152 1.00 93.94 169 ARG A N 1
ATOM 1371 C CA . ARG A 1 169 ? -13.769 6.894 -0.683 1.00 93.94 169 ARG A CA 1
ATOM 1372 C C . ARG A 1 169 ? -15.050 6.556 0.059 1.00 93.94 169 ARG A C 1
ATOM 1374 O O . ARG A 1 169 ? -16.058 6.297 -0.588 1.00 93.94 169 ARG A O 1
ATOM 1381 N N . PHE A 1 170 ? -15.019 6.563 1.389 1.00 91.25 170 PHE A N 1
ATOM 1382 C CA . PHE A 1 170 ? -16.207 6.399 2.229 1.00 91.25 170 PHE A CA 1
ATOM 1383 C C . PHE A 1 170 ? -16.520 7.660 3.053 1.00 91.25 170 PHE A C 1
ATOM 1385 O O . PHE A 1 170 ? -17.321 7.587 3.980 1.00 91.25 170 PHE A O 1
ATOM 1392 N N . ASN A 1 171 ? -15.903 8.801 2.718 1.00 90.06 171 ASN A N 1
ATOM 1393 C CA . ASN A 1 171 ? -16.096 10.104 3.365 1.00 90.06 171 ASN A CA 1
ATOM 1394 C C . ASN A 1 171 ? -15.936 10.048 4.894 1.00 90.06 171 ASN A C 1
ATOM 1396 O O . ASN A 1 171 ? -16.729 10.617 5.644 1.00 90.06 171 ASN A O 1
ATOM 1400 N N . MET A 1 172 ? -14.912 9.328 5.361 1.00 91.56 172 MET A N 1
ATOM 1401 C CA . MET A 1 172 ? -14.633 9.172 6.791 1.00 91.56 172 MET A CA 1
ATOM 1402 C C . MET A 1 172 ? -13.499 10.075 7.300 1.00 91.56 172 MET A C 1
ATOM 1404 O O . MET A 1 172 ? -12.959 9.798 8.363 1.00 91.56 172 MET A O 1
ATOM 1408 N N . SER A 1 173 ? -13.105 11.116 6.558 1.00 85.69 173 SER A N 1
ATOM 1409 C CA . SER A 1 173 ? -11.995 12.008 6.942 1.00 85.69 173 SER A CA 1
ATOM 1410 C C . SER A 1 173 ? -12.243 12.746 8.257 1.00 85.69 173 SER A C 1
ATOM 1412 O O . SER A 1 173 ? -11.336 12.861 9.073 1.00 85.69 173 SER A O 1
ATOM 1414 N N . ASP A 1 174 ? -13.481 13.187 8.479 1.00 87.75 174 ASP A N 1
ATOM 1415 C CA . ASP A 1 174 ? -13.857 14.014 9.635 1.00 87.75 174 ASP A CA 1
ATOM 1416 C C . ASP A 1 174 ? -14.419 13.163 10.783 1.00 87.75 174 ASP A C 1
ATOM 1418 O O . ASP A 1 174 ? -14.976 13.670 11.757 1.00 87.75 174 ASP A O 1
ATOM 1422 N N . LYS A 1 175 ? -14.331 11.837 10.643 1.00 91.56 175 LYS A N 1
ATOM 1423 C CA . LYS A 1 175 ? -14.869 10.877 11.600 1.00 91.56 175 LYS A CA 1
ATOM 1424 C C . LYS A 1 175 ? -13.860 10.594 12.697 1.00 91.56 175 LYS A C 1
ATOM 1426 O O . LYS A 1 175 ? -12.648 10.597 12.487 1.00 91.56 175 LYS A O 1
ATOM 1431 N N . SER A 1 176 ? -14.377 10.302 13.884 1.00 94.06 176 SER A N 1
ATOM 1432 C CA . SER A 1 176 ? -13.538 9.918 15.014 1.00 94.06 176 SER A CA 1
ATOM 1433 C C . SER A 1 176 ? -12.788 8.609 14.729 1.00 94.06 176 SER A C 1
ATOM 1435 O O . SER A 1 176 ? -13.243 7.750 13.969 1.00 94.06 176 SER A O 1
ATOM 1437 N N . VAL A 1 177 ? -11.651 8.405 15.402 1.00 95.44 177 VAL A N 1
ATOM 1438 C CA . VAL A 1 177 ? -10.880 7.149 15.316 1.00 95.44 177 VAL A CA 1
ATOM 1439 C C . VAL A 1 177 ? -11.753 5.928 15.631 1.00 95.44 177 VAL A C 1
ATOM 1441 O O . VAL A 1 177 ? -11.620 4.892 14.977 1.00 95.44 177 VAL A O 1
ATOM 1444 N N . ALA A 1 178 ? -12.675 6.047 16.589 1.00 95.25 178 ALA A N 1
ATOM 1445 C CA . ALA A 1 178 ? -13.607 4.982 16.947 1.00 95.25 178 ALA A CA 1
ATOM 1446 C C . ALA A 1 178 ? -14.565 4.645 15.789 1.00 95.25 178 ALA A C 1
ATOM 1448 O O . ALA A 1 178 ? -14.791 3.472 15.491 1.00 95.25 178 ALA A O 1
ATOM 1449 N N . GLU A 1 179 ? -15.095 5.649 15.084 1.00 95.81 179 GLU A N 1
ATOM 1450 C CA . GLU A 1 179 ? -15.945 5.437 13.905 1.00 95.81 179 GLU A CA 1
ATOM 1451 C C . GLU A 1 179 ? -15.177 4.789 12.749 1.00 95.81 179 GLU A C 1
ATOM 1453 O O . GLU A 1 179 ? -15.674 3.832 12.151 1.00 95.81 179 GLU A O 1
ATOM 1458 N N . VAL A 1 180 ? -13.951 5.243 12.464 1.00 95.81 180 VAL A N 1
ATOM 1459 C CA . VAL A 1 180 ? -13.083 4.616 11.448 1.00 95.81 180 VAL A CA 1
ATOM 1460 C C . VAL A 1 180 ? -12.794 3.162 11.816 1.00 95.81 180 VAL A C 1
ATOM 1462 O O . VAL A 1 180 ? -12.913 2.273 10.971 1.00 95.81 180 VAL A O 1
ATOM 1465 N N . THR A 1 181 ? -12.501 2.894 13.088 1.00 96.88 181 THR A N 1
ATOM 1466 C CA . THR A 1 181 ? -12.251 1.535 13.587 1.00 96.88 181 THR A CA 1
ATOM 1467 C C . THR A 1 181 ? -13.483 0.646 13.420 1.00 96.88 181 THR A C 1
ATOM 1469 O O . THR A 1 181 ? -13.372 -0.447 12.864 1.00 96.88 181 THR A O 1
ATOM 1472 N N . LYS A 1 182 ? -14.679 1.127 13.783 1.00 96.25 182 LYS A N 1
ATOM 1473 C CA . LYS A 1 182 ? -15.947 0.416 13.525 1.00 96.25 182 LYS A CA 1
ATOM 1474 C C . LYS A 1 182 ? -16.161 0.155 12.031 1.00 96.25 182 LYS A C 1
ATOM 1476 O O . LYS A 1 182 ? -16.551 -0.948 11.651 1.00 96.25 182 LYS A O 1
ATOM 1481 N N . GLY A 1 183 ? -15.854 1.134 11.178 1.00 94.94 183 GLY A N 1
ATOM 1482 C CA . GLY A 1 183 ? -15.932 1.003 9.722 1.00 94.94 183 GLY A CA 1
ATOM 1483 C C . GLY A 1 183 ? -15.009 -0.083 9.160 1.00 94.94 183 GLY A C 1
ATOM 1484 O O . GLY A 1 183 ? -15.396 -0.785 8.219 1.00 94.94 183 GLY A O 1
ATOM 1485 N N . LEU A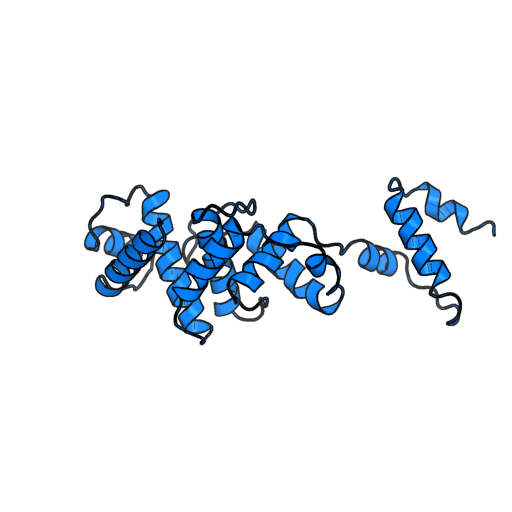 1 184 ? -13.820 -0.251 9.745 1.00 95.88 184 LEU A N 1
ATOM 1486 C CA . LEU A 1 184 ? -12.884 -1.329 9.420 1.00 95.88 184 LEU A CA 1
ATOM 1487 C C . LEU A 1 184 ? -13.395 -2.687 9.925 1.00 95.88 184 LEU A C 1
ATOM 1489 O O . LEU A 1 184 ? -13.388 -3.651 9.159 1.00 95.88 184 LEU A O 1
ATOM 1493 N N . ILE A 1 185 ? -13.891 -2.760 11.163 1.00 95.44 185 ILE A N 1
ATOM 1494 C CA . ILE A 1 185 ? -14.447 -3.989 11.757 1.00 95.44 185 ILE A CA 1
ATOM 1495 C C . ILE A 1 185 ? -15.627 -4.515 10.936 1.00 95.44 185 ILE A C 1
ATOM 1497 O O . ILE A 1 185 ? -15.644 -5.688 10.570 1.00 95.44 185 ILE A O 1
ATOM 1501 N N . HIS A 1 186 ? -16.557 -3.638 10.545 1.00 94.25 186 HIS A N 1
ATOM 1502 C CA . HIS A 1 186 ? -17.689 -3.993 9.680 1.00 94.25 186 HIS A CA 1
ATOM 1503 C C . HIS A 1 186 ? -17.249 -4.581 8.325 1.00 94.25 186 HIS A C 1
ATOM 1505 O O . HIS A 1 186 ? -17.981 -5.333 7.692 1.00 94.25 186 HIS A O 1
ATOM 1511 N N . ARG A 1 187 ? -16.026 -4.271 7.882 1.00 94.62 187 ARG A N 1
ATOM 1512 C CA . ARG A 1 187 ? -15.424 -4.777 6.641 1.00 94.62 187 ARG A CA 1
ATOM 1513 C C . ARG A 1 187 ? -14.495 -5.977 6.875 1.00 94.62 187 ARG A C 1
ATOM 1515 O O . ARG A 1 187 ? -13.663 -6.272 6.017 1.00 94.62 187 ARG A O 1
ATOM 1522 N N . GLY A 1 188 ? -14.615 -6.648 8.022 1.00 92.56 188 GLY A N 1
ATOM 1523 C CA . GLY A 1 188 ? -13.874 -7.866 8.357 1.00 92.56 188 GLY A CA 1
ATOM 1524 C C . GLY A 1 188 ? -12.429 -7.628 8.796 1.00 92.56 188 GLY A C 1
ATOM 1525 O O . GLY A 1 188 ? -11.591 -8.515 8.643 1.00 92.56 188 GLY A O 1
ATOM 1526 N N . LYS A 1 189 ? -12.101 -6.429 9.296 1.00 93.75 189 LYS A N 1
ATOM 1527 C CA . LYS A 1 189 ? -10.761 -6.110 9.811 1.00 93.75 189 LYS A CA 1
ATOM 1528 C C . LYS A 1 189 ? -10.690 -6.229 11.325 1.00 93.75 189 LYS A C 1
ATOM 1530 O O . LYS A 1 189 ? -11.608 -5.832 12.028 1.00 93.75 189 LYS A O 1
ATOM 1535 N N . SER A 1 190 ? -9.539 -6.662 11.823 1.00 92.94 190 SER A N 1
ATOM 1536 C CA . SER A 1 190 ? -9.254 -6.785 13.255 1.00 92.94 190 SER A CA 1
ATOM 1537 C C . SER A 1 190 ? -8.124 -5.838 13.682 1.00 92.94 190 SER A C 1
ATOM 1539 O O . SER A 1 190 ? -7.094 -6.281 14.194 1.00 92.94 190 SER A O 1
ATOM 1541 N N . PHE A 1 191 ? -8.280 -4.539 13.408 1.00 95.38 191 PHE A N 1
ATOM 1542 C CA . PHE A 1 191 ? -7.353 -3.502 13.874 1.00 95.38 191 PHE A CA 1
ATOM 1543 C C . PHE A 1 191 ? -7.900 -2.829 15.130 1.00 95.38 191 PHE A C 1
ATOM 1545 O O . PHE A 1 191 ? -9.094 -2.550 15.220 1.00 95.38 191 PHE A O 1
ATOM 1552 N N . THR A 1 192 ? -7.022 -2.562 16.089 1.00 96.50 192 THR A N 1
ATOM 1553 C CA . THR A 1 192 ? -7.380 -1.860 17.327 1.00 96.50 192 THR A CA 1
ATOM 1554 C C . THR A 1 192 ? -7.484 -0.352 17.099 1.00 96.50 192 THR A C 1
ATOM 1556 O O . THR A 1 192 ? -6.811 0.199 16.228 1.00 96.50 192 THR A O 1
ATOM 1559 N N . GLU A 1 193 ? -8.252 0.352 17.935 1.00 96.25 193 GLU A N 1
ATOM 1560 C CA . GLU A 1 193 ? -8.347 1.820 17.860 1.00 96.25 193 GLU A CA 1
ATOM 1561 C C . GLU A 1 193 ? -6.981 2.504 18.010 1.00 96.25 193 GLU A C 1
ATOM 1563 O O . GLU A 1 193 ? -6.702 3.496 17.341 1.00 96.25 193 GLU A O 1
ATOM 1568 N N . LYS A 1 194 ? -6.085 1.944 18.836 1.00 97.19 194 LYS A N 1
ATOM 1569 C CA . LYS A 1 194 ? -4.712 2.445 18.992 1.00 97.19 194 LYS A CA 1
ATOM 1570 C C . LYS A 1 194 ? -3.927 2.359 17.682 1.00 97.19 194 LYS A C 1
ATOM 1572 O O . LYS A 1 194 ? -3.209 3.293 17.338 1.00 97.19 194 LYS A O 1
ATOM 1577 N N . GLU A 1 195 ? -4.058 1.256 16.949 1.00 96.88 195 GLU A N 1
ATOM 1578 C CA . GLU A 1 195 ? -3.418 1.099 15.642 1.00 96.88 195 GLU A CA 1
ATOM 1579 C C . GLU A 1 195 ? -3.995 2.065 14.612 1.00 96.88 195 GLU A C 1
ATOM 1581 O O . GLU A 1 195 ? -3.232 2.693 13.881 1.00 96.88 195 GLU A O 1
ATOM 1586 N N . VAL A 1 196 ? -5.321 2.226 14.586 1.00 97.31 196 VAL A N 1
ATOM 1587 C CA . VAL A 1 196 ? -5.996 3.166 13.681 1.00 97.31 196 VAL A CA 1
ATOM 1588 C C . VAL A 1 196 ? -5.580 4.603 13.987 1.00 97.31 196 VAL A C 1
ATOM 1590 O O . VAL A 1 196 ? -5.229 5.331 13.065 1.00 97.31 196 VAL A O 1
ATOM 1593 N N . LYS A 1 197 ? -5.505 4.993 15.265 1.00 97.38 197 LYS A N 1
ATOM 1594 C CA . LYS A 1 197 ? -5.005 6.311 15.682 1.00 97.38 197 LYS A CA 1
ATOM 1595 C C . LYS A 1 197 ? -3.594 6.572 15.152 1.00 97.38 197 LYS A C 1
ATOM 1597 O O . LYS A 1 197 ? -3.363 7.573 14.479 1.00 97.38 197 LYS A O 1
ATOM 1602 N N . LEU A 1 198 ? -2.665 5.648 15.408 1.00 96.44 198 LEU A N 1
ATOM 1603 C CA . LEU A 1 198 ? -1.277 5.765 14.948 1.00 96.44 198 LEU A CA 1
ATOM 1604 C C . LEU A 1 198 ? -1.177 5.794 13.417 1.00 96.44 198 LEU A C 1
ATOM 1606 O O . LEU A 1 198 ? -0.320 6.487 12.866 1.00 96.44 198 LEU A O 1
ATOM 1610 N N . ALA A 1 199 ? -2.039 5.049 12.722 1.00 96.44 199 ALA A N 1
ATOM 1611 C CA . ALA A 1 199 ? -2.114 5.060 11.267 1.00 96.44 199 ALA A CA 1
ATOM 1612 C C . ALA A 1 199 ? -2.616 6.407 10.732 1.00 96.44 199 ALA A C 1
ATOM 1614 O O . ALA A 1 199 ? -1.990 6.955 9.828 1.00 96.44 199 ALA A O 1
ATOM 1615 N N . THR A 1 200 ? -3.678 6.973 11.310 1.00 95.94 200 THR A N 1
ATOM 1616 C CA . THR A 1 200 ? -4.205 8.296 10.943 1.00 95.94 200 THR A CA 1
ATOM 1617 C C . THR A 1 200 ? -3.171 9.398 11.174 1.00 95.94 200 THR A C 1
ATOM 1619 O O . THR A 1 200 ? -2.932 10.210 10.284 1.00 95.94 200 THR A O 1
ATOM 1622 N N . GLU A 1 201 ? -2.480 9.391 12.318 1.00 95.56 201 GLU A N 1
ATOM 1623 C CA . GLU A 1 201 ? -1.387 10.335 12.596 1.00 95.56 201 GLU A CA 1
ATOM 1624 C C . GLU A 1 201 ? -0.231 10.189 11.594 1.00 95.56 201 GLU A C 1
ATOM 1626 O O . GLU A 1 201 ? 0.360 11.181 11.163 1.00 95.56 201 GLU A O 1
ATOM 1631 N N . LYS A 1 202 ? 0.106 8.951 11.208 1.00 95.69 202 LYS A N 1
ATOM 1632 C CA . LYS A 1 202 ? 1.150 8.683 10.212 1.00 95.69 202 LYS A CA 1
ATOM 1633 C C . LYS A 1 202 ? 0.756 9.190 8.827 1.00 95.69 202 LYS A C 1
ATOM 1635 O O . LYS A 1 202 ? 1.590 9.810 8.173 1.00 95.69 202 LYS A O 1
ATOM 1640 N N . LEU A 1 203 ? -0.480 8.941 8.394 1.00 95.38 203 LEU A N 1
ATOM 1641 C CA . LEU A 1 203 ? -1.005 9.439 7.120 1.00 95.38 203 LEU A CA 1
ATOM 1642 C C . LEU A 1 203 ? -0.982 10.973 7.095 1.00 95.38 203 LEU A C 1
ATOM 1644 O O . LEU A 1 203 ? -0.373 11.544 6.195 1.00 95.38 203 LEU A O 1
ATOM 1648 N N . SER A 1 204 ? -1.465 11.622 8.157 1.00 93.50 204 SER A N 1
ATOM 1649 C CA . SER A 1 204 ? -1.455 13.084 8.272 1.00 93.50 204 SER A CA 1
ATOM 1650 C C . SER A 1 204 ? -0.041 13.678 8.175 1.00 93.50 204 SER A C 1
ATOM 1652 O O . SER A 1 204 ? 0.174 14.640 7.440 1.00 93.50 204 SER A O 1
ATOM 1654 N N . LYS A 1 205 ? 0.963 13.060 8.819 1.00 94.31 205 LYS A N 1
ATOM 1655 C CA . LYS A 1 205 ? 2.381 13.472 8.698 1.00 94.31 205 LYS A CA 1
ATOM 1656 C C . LYS A 1 205 ? 2.942 13.334 7.283 1.00 94.31 205 LYS A C 1
ATOM 1658 O O . LYS A 1 205 ? 3.883 14.040 6.930 1.00 94.31 205 LYS A O 1
ATOM 1663 N N . LEU A 1 206 ? 2.400 12.412 6.492 1.00 92.06 206 LEU A N 1
ATOM 1664 C CA . LEU A 1 206 ? 2.745 12.256 5.083 1.00 92.06 206 LEU A CA 1
ATOM 1665 C C . LEU A 1 206 ? 1.969 13.241 4.192 1.00 92.06 206 LEU A C 1
ATOM 1667 O O . LEU A 1 206 ? 2.305 13.356 3.024 1.00 92.06 206 LEU A O 1
ATOM 1671 N N . GLY A 1 207 ? 0.983 13.980 4.705 1.00 90.94 207 GLY A N 1
ATOM 1672 C CA . GLY A 1 207 ? 0.077 14.787 3.878 1.00 90.94 207 GLY A CA 1
ATOM 1673 C C . GLY A 1 207 ? -0.997 13.946 3.177 1.00 90.94 207 GLY A C 1
ATOM 1674 O O . GLY A 1 207 ? -1.489 14.332 2.116 1.00 90.94 207 GLY A O 1
ATOM 1675 N N . LEU A 1 208 ? -1.317 12.785 3.758 1.00 88.69 208 LEU A N 1
ATOM 1676 C CA . LEU A 1 208 ? -2.358 11.832 3.366 1.00 88.69 208 LEU A CA 1
ATOM 1677 C C . LEU A 1 208 ? -3.448 11.723 4.443 1.00 88.69 208 LEU A C 1
ATOM 1679 O O . LEU A 1 208 ? -3.304 12.302 5.536 1.00 88.69 208 LEU A O 1
#

Mean predicted aligned error: 11.26 Å

Sequence (208 aa):
MTTLTKIFRGCHSKKLAKLAKILLDTHFKLSLQYVPSKTILSFCEKIMNKQQIALYLTLDALGIRKQVKTFPNRLAIQKGIYLAQEFGINLGYFFRWYLHGPYSPSLSRDAYEVVDTIDEIKQEPRNYSLDSISLDKLTKLKQSIKSTDPKKIARELELLGSVRYLHTRFNMSDKSVAEVTKGLIHRGKSFTEKEVKLATEKLSKLGL

Nearest PDB structures (foldseek):
  7wz5-assembly1_A  TM=2.221E-01  e=4.671E+00  Larimichthys crocea

Secondary structure (DSSP, 8-state):
--SHHHHGGG---HHHHHHHHHHHHHSTTS------HHHHHHHHH-PPPHHHHHHHHHHHHHT-----SSHHHHHHHHHHHHHHHHTT-------EE-SSSEE-HHHHHHHHHHHHHTTT--SGGGG----HHHHHHHHHHHHH----SHHHHHHHHHHHHHHHHHHHHSS-TTS-HHHHHHHHHTTT----HHHHHHHHHHHHHHT-